Protein AF-A0A6M0L503-F1 (afdb_monomer_lite)

Radius of gyration: 20.49 Å; chains: 1; bounding box: 51×44×60 Å

Sequence (350 aa):
MQLHYYPLYSKFIEICCLPELLIDEETLLSVKQKDILLSNLPIKTDDVLECLQPLKSDIKKFYFKNFPKIALHLFNVYVPETVQTFTEGLNILCALSSEQIIEGLAYLFHEGKIKKQNTIEDVYRLITQAADALSDSDKWKLTNILYQPKEMIDQLCDLLLKIETIYDPFYQQMQEERTNFGSSLTTAEALINQISIFDNQLLNHDTKKDTCTVCVLSPFFAYFLFNGRDTLSNKPAILLIGTRMVELLNTANEQLDDDTFHELAKILGDATRYKVMLALSKGTKTKDIAETLKMTSAAVSYHTNKLASNLLLIFQNDEHSQEQPIKYLVNKDILRALIQKLETDFDLNE

Structure (mmCIF, N/CA/C/O backbone):
data_AF-A0A6M0L503-F1
#
_entry.id   AF-A0A6M0L503-F1
#
loop_
_atom_site.group_PDB
_atom_site.id
_atom_site.type_symbol
_atom_site.label_atom_id
_atom_site.label_alt_id
_atom_site.label_comp_id
_atom_site.label_asym_id
_atom_site.label_entity_id
_atom_site.label_seq_id
_atom_site.pdbx_PDB_ins_code
_atom_site.Cartn_x
_atom_site.Cartn_y
_atom_site.Cartn_z
_atom_site.occupancy
_atom_site.B_iso_or_equiv
_atom_site.auth_seq_id
_atom_site.auth_comp_id
_atom_site.auth_asym_id
_atom_site.auth_atom_id
_atom_site.pdbx_PDB_model_num
ATOM 1 N N . MET A 1 1 ? -2.529 22.731 -1.310 1.00 78.75 1 MET A N 1
ATOM 2 C CA . MET A 1 1 ? -1.764 21.941 -2.314 1.00 78.75 1 MET A CA 1
ATOM 3 C C . MET A 1 1 ? -2.737 21.404 -3.360 1.00 78.75 1 MET A C 1
ATOM 5 O O . MET A 1 1 ? -3.766 20.862 -2.965 1.00 78.75 1 MET A O 1
ATOM 9 N N . GLN A 1 2 ? -2.460 21.569 -4.661 1.00 85.81 2 GLN A N 1
ATOM 10 C CA . GLN A 1 2 ? -3.344 21.057 -5.723 1.00 85.81 2 GLN A CA 1
ATOM 11 C C . GLN A 1 2 ? -3.228 19.537 -5.847 1.00 85.81 2 GLN A C 1
ATOM 13 O O . GLN A 1 2 ? -2.120 18.999 -5.798 1.00 85.81 2 GLN A O 1
ATOM 18 N N . LEU A 1 3 ? -4.364 18.862 -6.006 1.00 88.94 3 LEU A N 1
ATOM 19 C CA . LEU A 1 3 ? -4.434 17.420 -6.208 1.00 88.94 3 LEU A CA 1
ATOM 20 C C . LEU A 1 3 ? -4.758 17.119 -7.673 1.00 88.94 3 LEU A C 1
ATOM 22 O O . LEU A 1 3 ? -5.691 17.682 -8.241 1.00 88.94 3 LEU A O 1
ATOM 26 N N . HIS A 1 4 ? -3.988 16.221 -8.282 1.00 91.44 4 HIS A N 1
ATOM 27 C CA . HIS A 1 4 ? -4.177 15.804 -9.668 1.00 91.44 4 HIS A CA 1
ATOM 28 C C . HIS A 1 4 ? -4.437 14.308 -9.738 1.00 91.44 4 HIS A C 1
ATOM 30 O O . HIS A 1 4 ? -3.543 13.496 -9.505 1.00 91.44 4 HIS A O 1
ATOM 36 N N . TYR A 1 5 ? -5.671 13.946 -10.071 1.00 92.62 5 TYR A N 1
ATOM 37 C CA . TYR A 1 5 ? -6.070 12.561 -10.261 1.00 92.62 5 TYR A CA 1
ATOM 38 C C . TYR A 1 5 ? -5.717 12.068 -11.670 1.00 92.62 5 TYR A C 1
ATOM 40 O O . TYR A 1 5 ? -6.135 12.656 -12.667 1.00 92.62 5 TYR A O 1
ATOM 48 N N . TYR A 1 6 ? -4.987 10.952 -11.742 1.00 91.69 6 TYR A N 1
ATOM 49 C CA . TYR A 1 6 ? -4.649 10.265 -12.991 1.00 91.69 6 TYR A CA 1
ATOM 50 C C . TYR A 1 6 ? -5.298 8.870 -12.999 1.00 91.69 6 TYR A C 1
ATOM 52 O O . TYR A 1 6 ? -4.767 7.944 -12.372 1.00 91.69 6 TYR A O 1
ATOM 60 N N . PRO A 1 7 ? -6.444 8.676 -13.688 1.00 92.19 7 PRO A N 1
ATOM 61 C CA . PRO A 1 7 ? -7.215 7.432 -13.615 1.00 92.19 7 PRO A CA 1
ATOM 62 C C . PRO A 1 7 ? -6.425 6.193 -14.030 1.00 92.19 7 PRO A C 1
ATOM 64 O O . PRO A 1 7 ? -6.463 5.172 -13.340 1.00 92.19 7 PRO A O 1
ATOM 67 N N . LEU A 1 8 ? -5.684 6.294 -15.135 1.00 91.50 8 LEU A N 1
ATOM 68 C CA . LEU 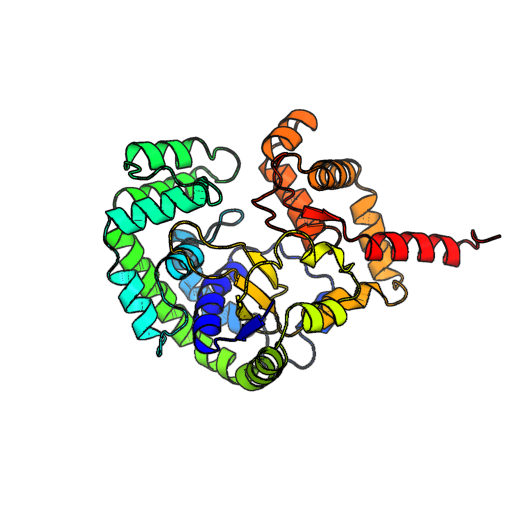A 1 8 ? -4.907 5.179 -15.655 1.00 91.50 8 LEU A CA 1
ATOM 69 C C . LEU A 1 8 ? -3.675 4.900 -14.797 1.00 91.50 8 LEU A C 1
ATOM 71 O O . LEU A 1 8 ? -3.430 3.746 -14.461 1.00 91.50 8 LEU A O 1
ATOM 75 N N . TYR A 1 9 ? -2.939 5.936 -14.386 1.00 92.25 9 TYR A N 1
ATOM 76 C CA . TYR A 1 9 ? -1.824 5.774 -13.453 1.00 92.25 9 TYR A CA 1
ATOM 77 C C . TYR A 1 9 ? -2.295 5.093 -12.158 1.00 92.25 9 TYR A C 1
ATOM 79 O O . TYR A 1 9 ? -1.666 4.154 -11.685 1.00 92.25 9 TYR A O 1
ATOM 87 N N . SER A 1 10 ? -3.486 5.447 -11.662 1.00 93.50 10 SER A N 1
ATOM 88 C CA . SER A 1 10 ? -4.110 4.766 -10.520 1.00 93.50 10 SER A CA 1
ATOM 89 C C . SER A 1 10 ? -4.379 3.278 -10.783 1.00 93.50 10 SER A C 1
ATOM 91 O O . SER A 1 10 ? -4.158 2.470 -9.886 1.00 93.50 10 SER A O 1
ATOM 93 N N . LYS A 1 11 ? -4.816 2.896 -11.998 1.00 93.44 11 LYS A N 1
ATOM 94 C CA . LYS A 1 11 ? -5.001 1.481 -12.391 1.00 93.44 11 LYS A CA 1
ATOM 95 C C . LYS A 1 11 ? -3.707 0.690 -12.224 1.00 93.44 11 LYS A C 1
ATOM 97 O O . LYS A 1 11 ? -3.719 -0.395 -11.656 1.00 93.44 11 LYS A O 1
ATOM 102 N N . PHE A 1 12 ? -2.595 1.236 -12.707 1.00 92.25 12 PHE A N 1
ATOM 103 C CA . PHE A 1 12 ? -1.292 0.588 -12.580 1.00 92.25 12 PHE A CA 1
ATOM 104 C C . PHE A 1 12 ? -0.884 0.391 -11.131 1.00 92.25 12 PHE A C 1
ATOM 106 O O . PHE A 1 12 ? -0.478 -0.702 -10.747 1.00 92.25 12 PHE A O 1
ATOM 113 N N . ILE A 1 13 ? -0.997 1.453 -10.334 1.00 91.88 13 ILE A N 1
ATOM 114 C CA . ILE A 1 13 ? -0.657 1.409 -8.916 1.00 91.88 13 ILE A CA 1
ATOM 115 C C . ILE A 1 13 ? -1.499 0.341 -8.207 1.00 91.88 13 ILE A C 1
ATOM 117 O O . ILE A 1 13 ? -0.959 -0.448 -7.438 1.00 91.88 13 ILE A O 1
ATOM 121 N N . GLU A 1 14 ? -2.791 0.251 -8.526 1.00 92.81 14 GLU A N 1
ATOM 122 C CA . GLU A 1 14 ? -3.680 -0.782 -7.997 1.00 92.81 14 GLU A CA 1
ATOM 123 C C . GLU A 1 14 ? -3.241 -2.198 -8.386 1.00 92.81 14 GLU A C 1
ATOM 125 O O . GLU A 1 14 ? -3.126 -3.060 -7.516 1.00 92.81 14 GLU A O 1
ATOM 130 N N . ILE A 1 15 ? -2.915 -2.432 -9.662 1.00 94.06 15 ILE A N 1
ATOM 131 C CA . ILE A 1 15 ? -2.392 -3.719 -10.157 1.00 94.06 15 ILE A CA 1
ATOM 132 C C . ILE A 1 15 ? -1.093 -4.099 -9.443 1.00 94.06 15 ILE A C 1
ATOM 134 O O . ILE A 1 15 ? -0.899 -5.260 -9.085 1.00 94.06 15 ILE A O 1
ATOM 138 N N . CYS A 1 16 ? -0.231 -3.122 -9.161 1.00 92.12 16 CYS A N 1
ATOM 139 C CA . CYS A 1 16 ? 0.973 -3.331 -8.368 1.00 92.12 16 CYS A CA 1
ATOM 140 C C . CYS A 1 16 ? 0.676 -3.696 -6.903 1.00 92.12 16 CYS A C 1
ATOM 142 O O . CYS A 1 16 ? 1.537 -4.320 -6.285 1.00 92.12 16 CYS A O 1
ATOM 144 N N . CYS A 1 17 ? -0.484 -3.338 -6.344 1.00 88.56 17 CYS A N 1
ATOM 145 C CA . CYS A 1 17 ? -0.882 -3.650 -4.964 1.00 88.56 17 CYS A CA 1
ATOM 146 C C . CYS A 1 17 ? -1.714 -4.940 -4.836 1.00 88.56 17 CYS A C 1
ATOM 148 O O . CYS A 1 17 ? -1.613 -5.630 -3.827 1.00 88.56 17 CYS A O 1
ATOM 150 N N . LEU A 1 18 ? -2.483 -5.321 -5.860 1.00 90.06 18 LEU A N 1
ATOM 151 C CA . LEU A 1 18 ? -3.357 -6.509 -5.860 1.00 90.06 18 LEU A CA 1
ATOM 152 C C . LEU A 1 18 ? -2.731 -7.797 -5.303 1.00 90.06 18 LEU A C 1
ATOM 154 O O . LEU A 1 18 ? -3.395 -8.480 -4.521 1.00 90.06 18 LEU A O 1
ATOM 158 N N . PRO A 1 19 ? -1.476 -8.148 -5.638 1.00 89.75 19 PRO A N 1
ATOM 159 C CA . PRO A 1 19 ? -0.865 -9.379 -5.141 1.00 89.75 19 PRO A CA 1
ATOM 160 C C . PRO A 1 19 ? -0.716 -9.467 -3.618 1.00 89.75 19 PRO A C 1
ATOM 162 O O . PRO A 1 19 ? -0.563 -10.568 -3.090 1.00 89.75 19 PRO A O 1
ATOM 165 N N . GLU A 1 20 ? -0.786 -8.346 -2.896 1.00 81.56 20 GLU A N 1
ATOM 166 C CA . GLU A 1 20 ? -0.790 -8.355 -1.430 1.00 81.56 20 GLU A CA 1
ATOM 167 C C . GLU A 1 20 ? -1.979 -9.094 -0.849 1.00 81.56 20 GLU A C 1
ATOM 169 O O . GLU A 1 20 ? -1.817 -9.774 0.157 1.00 81.56 20 GLU A O 1
ATOM 174 N N . LEU A 1 21 ? -3.136 -9.033 -1.508 1.00 80.00 21 LEU A N 1
ATOM 175 C CA . LEU A 1 21 ? -4.349 -9.696 -1.036 1.00 80.00 21 LEU A CA 1
ATOM 176 C C . LEU A 1 21 ? -4.167 -11.227 -0.936 1.00 80.00 21 LEU A C 1
ATOM 178 O O . LEU A 1 21 ? -4.902 -11.897 -0.220 1.00 80.00 21 LEU A O 1
ATOM 182 N N . LEU A 1 22 ? -3.170 -11.791 -1.634 1.00 82.25 22 LEU A N 1
ATOM 183 C CA . LEU A 1 22 ? -2.815 -13.214 -1.593 1.00 82.25 22 LEU A CA 1
ATOM 184 C C . LEU A 1 22 ? -1.659 -13.567 -0.648 1.00 82.25 22 LEU A C 1
ATOM 186 O O . LEU A 1 22 ? -1.410 -14.755 -0.409 1.00 82.25 22 LEU A O 1
ATOM 190 N N . ILE A 1 23 ? -0.891 -12.574 -0.203 1.00 76.19 23 ILE A N 1
ATOM 191 C CA . ILE A 1 23 ? 0.327 -12.768 0.597 1.00 76.19 23 ILE A CA 1
ATOM 192 C C . ILE A 1 23 ? 0.100 -12.348 2.040 1.00 76.19 23 ILE A C 1
ATOM 194 O O . ILE A 1 23 ? 0.605 -13.005 2.953 1.00 76.19 23 ILE A O 1
ATOM 198 N N . ASP A 1 24 ? -0.632 -11.261 2.239 1.00 65.75 24 ASP A N 1
ATOM 199 C CA . ASP A 1 24 ? -0.955 -10.739 3.549 1.00 65.75 24 ASP A CA 1
ATOM 200 C C . ASP A 1 24 ? -2.302 -11.297 4.014 1.00 65.75 24 ASP A C 1
ATOM 202 O O . ASP A 1 24 ? -3.333 -10.639 3.992 1.00 65.75 24 ASP A O 1
ATOM 206 N N . GLU A 1 25 ? -2.285 -12.559 4.449 1.00 54.25 25 GLU A N 1
ATOM 207 C CA . GLU A 1 25 ? -3.446 -13.215 5.073 1.00 54.25 25 GLU A CA 1
ATOM 208 C C . GLU A 1 25 ? -3.809 -12.580 6.443 1.00 54.25 25 GLU A C 1
ATOM 210 O O . GLU A 1 25 ? -4.786 -12.978 7.076 1.00 54.25 25 GLU A O 1
ATOM 215 N N . GLU A 1 26 ? -3.024 -11.603 6.925 1.00 50.81 26 GLU A N 1
ATOM 216 C CA . GLU A 1 26 ? -3.074 -11.055 8.286 1.00 50.81 26 GLU A CA 1
ATOM 217 C C . GLU A 1 26 ? -3.615 -9.623 8.399 1.00 50.81 26 GLU A C 1
ATOM 219 O O . GLU A 1 26 ? -3.764 -9.142 9.530 1.00 50.81 26 GLU A O 1
ATOM 224 N N . THR A 1 27 ? -3.977 -8.951 7.299 1.00 53.31 27 THR A N 1
ATOM 225 C CA . THR A 1 27 ? -4.725 -7.683 7.357 1.00 53.31 27 THR A CA 1
ATOM 226 C C . THR A 1 27 ? -6.161 -7.961 7.818 1.00 53.31 27 THR A C 1
ATOM 228 O O . THR A 1 27 ? -7.129 -8.009 7.060 1.00 53.31 27 THR A O 1
ATOM 231 N N . LEU A 1 28 ? -6.300 -8.205 9.121 1.00 55.38 28 LEU A N 1
ATOM 232 C CA . LEU A 1 28 ? -7.570 -8.389 9.807 1.00 55.38 28 LEU A CA 1
ATOM 233 C C . LEU A 1 28 ? -8.243 -7.024 9.928 1.00 55.38 28 LEU A C 1
ATOM 235 O O . LEU A 1 28 ? -8.145 -6.371 10.967 1.00 55.38 28 LEU A O 1
ATOM 239 N N . LEU A 1 29 ? -8.906 -6.606 8.849 1.00 68.31 29 LEU A N 1
ATOM 240 C CA . LEU A 1 29 ? -9.949 -5.591 8.930 1.00 68.31 29 LEU A CA 1
ATOM 241 C C . LEU A 1 29 ? -11.005 -6.070 9.935 1.00 68.31 29 LEU A C 1
ATOM 243 O O . LEU A 1 29 ? -11.420 -7.238 9.883 1.00 68.31 29 LEU A O 1
ATOM 247 N N . SER A 1 30 ? -11.434 -5.188 10.836 1.00 69.00 30 SER A N 1
ATOM 248 C CA . SER A 1 30 ? -12.545 -5.469 11.748 1.00 69.00 30 SER A CA 1
ATOM 249 C C . SER A 1 30 ? -13.842 -5.692 10.961 1.00 69.00 30 SER A C 1
ATOM 251 O O . SER A 1 30 ? -13.937 -5.347 9.780 1.00 69.00 30 SER A O 1
ATOM 253 N N . VAL A 1 31 ? -14.861 -6.274 11.599 1.00 73.19 31 VAL A N 1
ATOM 254 C CA . VAL A 1 31 ? -16.171 -6.497 10.955 1.00 73.19 31 VAL A CA 1
ATOM 255 C C . VAL A 1 31 ? -16.746 -5.174 10.442 1.00 73.19 31 VAL A C 1
ATOM 257 O O . VAL A 1 31 ? -17.071 -5.076 9.265 1.00 73.19 31 VAL A O 1
ATOM 260 N N . LYS A 1 32 ? -16.723 -4.123 11.272 1.00 76.31 32 LYS A N 1
ATOM 261 C CA . LYS A 1 32 ? -17.173 -2.775 10.896 1.00 76.31 32 LYS A CA 1
ATOM 262 C C . LYS A 1 32 ? -16.397 -2.211 9.701 1.00 76.31 32 LYS A C 1
ATOM 264 O O . LYS A 1 32 ? -16.994 -1.669 8.776 1.00 76.31 32 LYS A O 1
ATOM 269 N N . GLN A 1 33 ? -15.071 -2.368 9.679 1.00 78.44 33 GLN A N 1
ATOM 270 C CA . GLN A 1 33 ? -14.253 -1.920 8.546 1.00 78.44 33 GLN A CA 1
ATOM 271 C C . GLN A 1 33 ? -14.593 -2.686 7.262 1.00 78.44 33 GLN A C 1
ATOM 273 O O . GLN A 1 33 ? -14.669 -2.083 6.194 1.00 78.44 33 GLN A O 1
ATOM 278 N N . LYS A 1 34 ? -14.828 -4.001 7.350 1.00 80.31 34 LYS A N 1
ATOM 279 C CA . LYS A 1 34 ? -15.284 -4.804 6.208 1.00 80.31 34 LYS A CA 1
ATOM 280 C C . LYS A 1 34 ? -16.656 -4.355 5.725 1.00 80.31 34 LYS A C 1
ATOM 282 O O . LYS A 1 34 ? -16.834 -4.237 4.521 1.00 80.31 34 LYS A O 1
ATOM 287 N N . ASP A 1 35 ? -17.584 -4.055 6.625 1.00 83.19 35 ASP A N 1
ATOM 288 C CA . ASP A 1 35 ? -18.909 -3.567 6.246 1.00 83.19 35 ASP A CA 1
ATOM 289 C C . ASP A 1 35 ? -18.811 -2.233 5.494 1.00 83.19 35 ASP A C 1
ATOM 291 O O . ASP A 1 35 ? -19.391 -2.088 4.423 1.00 83.19 35 ASP A O 1
ATOM 295 N N . ILE A 1 36 ? -17.999 -1.285 5.964 1.00 85.00 36 ILE A N 1
ATOM 296 C CA . ILE A 1 36 ? -17.791 0.000 5.272 1.00 85.00 36 ILE A CA 1
ATOM 297 C C . ILE A 1 36 ? -17.151 -0.213 3.894 1.00 85.00 36 ILE A C 1
ATOM 299 O O . ILE A 1 36 ? -17.663 0.237 2.867 1.00 85.00 36 ILE A O 1
ATOM 303 N N . LEU A 1 37 ? -16.033 -0.941 3.848 1.00 85.19 37 LEU A N 1
ATOM 304 C CA . LEU A 1 37 ? -15.245 -1.093 2.625 1.00 85.19 37 LEU A CA 1
ATOM 305 C C . LEU A 1 37 ? -15.926 -1.989 1.582 1.00 85.19 37 LEU A C 1
ATOM 307 O O . LEU A 1 37 ? -15.763 -1.756 0.385 1.00 85.19 37 LEU A O 1
ATOM 311 N N . LEU A 1 38 ? -16.677 -3.005 2.019 1.00 85.81 38 LEU A N 1
ATOM 312 C CA . LEU A 1 38 ? -17.206 -4.066 1.157 1.00 85.81 38 LEU A CA 1
ATOM 313 C C . LEU A 1 38 ? -18.727 -4.010 0.950 1.00 85.81 38 LEU A C 1
ATOM 315 O O . LEU A 1 38 ? -19.242 -4.717 0.080 1.00 85.81 38 LEU A O 1
ATOM 319 N N . SER A 1 39 ? -19.466 -3.183 1.699 1.00 82.94 39 SER A N 1
ATOM 320 C CA . SER A 1 39 ? -20.921 -3.068 1.526 1.00 82.94 39 SER A CA 1
ATOM 321 C C . SER A 1 39 ? -21.297 -2.624 0.115 1.00 82.94 39 SER A C 1
ATOM 323 O O . SER A 1 39 ? -20.699 -1.717 -0.466 1.00 82.94 39 SER A O 1
ATOM 325 N N . ASN A 1 40 ? -22.330 -3.253 -0.445 1.00 84.12 40 ASN A N 1
ATOM 326 C CA . ASN A 1 40 ? -22.887 -2.907 -1.756 1.00 84.12 40 ASN A CA 1
ATOM 327 C C . ASN A 1 40 ? -21.859 -2.891 -2.902 1.00 84.12 40 ASN A C 1
ATOM 329 O O . ASN A 1 40 ? -22.099 -2.242 -3.920 1.00 84.12 40 ASN A O 1
ATOM 333 N N . LEU A 1 41 ? -20.718 -3.579 -2.757 1.00 85.75 41 LEU A N 1
ATOM 334 C CA . LEU A 1 41 ? -19.799 -3.724 -3.875 1.00 85.75 41 LEU A CA 1
ATOM 335 C C . LEU A 1 41 ? -20.451 -4.558 -4.979 1.00 85.75 41 LEU A C 1
ATOM 337 O O . LEU A 1 41 ? -21.090 -5.573 -4.689 1.00 85.75 41 LEU A O 1
ATOM 341 N N . PRO A 1 42 ? -20.259 -4.174 -6.253 1.00 83.31 42 PRO A N 1
ATOM 342 C CA . PRO A 1 42 ? -20.739 -4.970 -7.378 1.00 83.31 42 PRO A CA 1
ATOM 343 C C . PRO A 1 42 ? -19.978 -6.298 -7.514 1.00 83.31 42 PRO A C 1
ATOM 345 O O . PRO A 1 42 ? -20.417 -7.186 -8.240 1.00 83.31 42 PRO A O 1
ATOM 348 N N . ILE A 1 43 ? -18.855 -6.442 -6.803 1.00 86.12 43 ILE A N 1
ATOM 349 C CA . ILE A 1 43 ? -17.979 -7.610 -6.825 1.00 86.12 43 ILE A CA 1
ATOM 350 C C . ILE A 1 43 ? -17.850 -8.235 -5.435 1.00 86.12 43 ILE A C 1
ATOM 352 O O . ILE A 1 43 ? -17.991 -7.555 -4.417 1.00 86.12 43 ILE A O 1
ATOM 356 N N . LYS A 1 44 ? -17.487 -9.519 -5.390 1.00 85.06 44 LYS A N 1
ATOM 357 C CA . LYS A 1 44 ? -16.995 -10.158 -4.168 1.00 85.06 44 LYS A CA 1
ATOM 358 C C . LYS A 1 44 ? -15.475 -10.198 -4.200 1.00 85.06 44 LYS A C 1
ATOM 360 O O . LYS A 1 44 ? -14.886 -10.662 -5.173 1.00 85.06 44 LYS A O 1
ATOM 365 N N . THR A 1 45 ? -14.837 -9.756 -3.121 1.00 81.44 45 THR A N 1
ATOM 366 C CA . THR A 1 45 ? -13.372 -9.794 -2.995 1.00 81.44 45 THR A CA 1
ATOM 367 C C . THR A 1 45 ? -12.826 -11.219 -3.122 1.00 81.44 45 THR A C 1
ATOM 369 O O . THR A 1 45 ? -11.770 -11.413 -3.718 1.00 81.44 45 THR A O 1
ATOM 372 N N . ASP A 1 46 ? -13.570 -12.221 -2.643 1.00 85.25 46 ASP A N 1
ATOM 373 C CA . ASP A 1 46 ? -13.196 -13.635 -2.767 1.00 85.25 46 ASP A CA 1
ATOM 374 C C . ASP A 1 46 ? -13.086 -14.085 -4.232 1.00 85.25 46 ASP A C 1
ATOM 376 O O . ASP A 1 46 ? -12.147 -14.798 -4.573 1.00 85.25 46 ASP A O 1
ATOM 380 N N . ASP A 1 47 ? -13.954 -13.594 -5.125 1.00 90.12 47 ASP A N 1
ATOM 381 C CA . ASP A 1 47 ? -13.903 -13.933 -6.555 1.00 90.12 47 ASP A CA 1
ATOM 382 C C . ASP A 1 47 ? -12.603 -13.407 -7.197 1.00 90.12 47 ASP A C 1
ATOM 384 O O . ASP A 1 47 ? -11.970 -14.088 -8.009 1.00 90.12 47 ASP A O 1
ATOM 388 N N . VAL A 1 48 ? -12.161 -12.205 -6.796 1.00 89.25 48 VAL A N 1
ATOM 389 C CA . VAL A 1 48 ? -10.876 -11.629 -7.231 1.00 89.25 48 VAL A CA 1
ATOM 390 C C . VAL A 1 48 ? -9.719 -12.493 -6.734 1.00 89.25 48 VAL A C 1
ATOM 392 O O . VAL A 1 48 ? -8.816 -12.830 -7.503 1.00 89.25 48 VAL A O 1
ATOM 395 N N . LEU A 1 49 ? -9.749 -12.883 -5.456 1.00 89.12 49 LEU A N 1
ATOM 396 C CA . LEU A 1 49 ? -8.723 -13.731 -4.854 1.00 89.12 49 LEU A CA 1
ATOM 397 C C . LEU A 1 49 ? -8.628 -15.084 -5.555 1.00 89.12 49 LEU A C 1
ATOM 399 O O . LEU A 1 49 ? -7.522 -15.503 -5.896 1.00 89.12 49 LEU A O 1
ATOM 403 N N . GLU A 1 50 ? -9.760 -15.747 -5.794 1.00 92.06 50 GLU A N 1
ATOM 404 C CA . GLU A 1 50 ? -9.844 -17.024 -6.506 1.00 92.06 50 GLU A CA 1
ATOM 405 C C . GLU A 1 50 ? -9.234 -16.932 -7.905 1.00 92.06 50 GLU A C 1
ATOM 407 O O . GLU A 1 50 ? -8.422 -17.783 -8.279 1.00 92.06 50 GLU A O 1
ATOM 412 N N . CYS A 1 51 ? -9.539 -15.865 -8.647 1.00 93.75 51 CYS A N 1
ATOM 413 C CA . CYS A 1 51 ? -8.990 -15.651 -9.984 1.00 93.75 51 CYS A CA 1
ATOM 414 C C . CYS A 1 51 ? -7.471 -15.419 -9.980 1.00 93.75 51 CYS A C 1
ATOM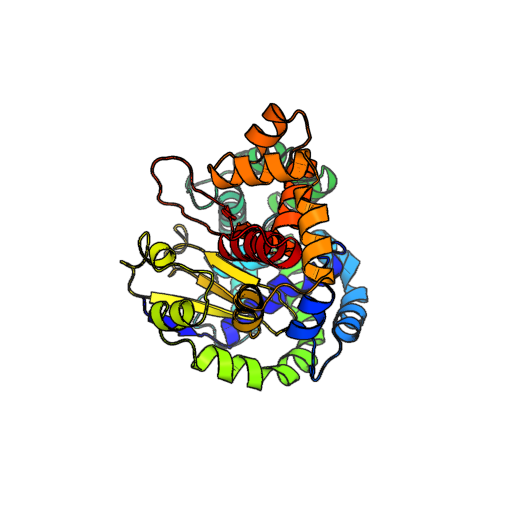 416 O O . CYS A 1 51 ? -6.789 -15.784 -10.939 1.00 93.75 51 CYS A O 1
ATOM 418 N N . LEU A 1 52 ? -6.920 -14.844 -8.908 1.00 92.19 52 LEU A N 1
ATOM 419 C CA . LEU A 1 52 ? -5.480 -14.624 -8.766 1.00 92.19 52 LEU A CA 1
ATOM 420 C C . LEU A 1 52 ? -4.729 -15.835 -8.184 1.00 92.19 52 LEU A C 1
ATOM 422 O O . LEU A 1 52 ? -3.510 -15.919 -8.361 1.00 92.19 52 LEU A O 1
ATOM 426 N N . GLN A 1 53 ? -5.407 -16.791 -7.530 1.00 93.50 53 GLN A N 1
ATOM 427 C CA . GLN A 1 53 ? -4.766 -17.980 -6.937 1.00 93.50 53 GLN A CA 1
ATOM 428 C C . GLN A 1 53 ? -3.823 -18.733 -7.894 1.00 93.50 53 GLN A C 1
ATOM 430 O O . GLN A 1 53 ? -2.732 -19.108 -7.450 1.00 93.50 53 GLN A O 1
ATOM 435 N N . PRO A 1 54 ? -4.150 -18.941 -9.189 1.00 95.75 54 PRO A N 1
ATOM 436 C CA . PRO A 1 54 ? -3.251 -19.624 -10.120 1.00 95.75 54 PRO A CA 1
ATOM 437 C C . PRO A 1 54 ? -1.887 -18.937 -10.280 1.00 95.75 54 PRO A C 1
ATOM 439 O O . PRO A 1 54 ? -0.905 -19.597 -10.609 1.00 95.75 54 PRO A O 1
ATOM 442 N N . LEU A 1 55 ? -1.805 -17.628 -10.014 1.00 96.06 55 LEU A N 1
ATOM 443 C CA . LEU A 1 55 ? -0.574 -16.840 -10.095 1.00 96.06 55 LEU A CA 1
ATOM 444 C C . LEU A 1 55 ? 0.197 -16.788 -8.765 1.00 96.06 55 LEU A C 1
ATOM 446 O O . LEU A 1 55 ? 1.277 -16.198 -8.716 1.00 96.06 55 LEU A O 1
ATOM 450 N N . LYS A 1 56 ? -0.295 -17.415 -7.683 1.00 93.12 56 LYS A N 1
ATOM 451 C CA . LYS A 1 56 ? 0.285 -17.308 -6.327 1.00 93.12 56 LYS A CA 1
ATOM 452 C C . LYS A 1 56 ? 1.773 -17.671 -6.278 1.00 93.12 56 LYS A C 1
ATOM 454 O O . LYS A 1 56 ? 2.531 -17.032 -5.550 1.00 93.12 56 LYS A O 1
ATOM 459 N N . SER A 1 57 ? 2.217 -18.674 -7.039 1.00 91.81 57 SER A N 1
ATOM 460 C CA . SER A 1 57 ? 3.636 -19.058 -7.090 1.00 91.81 57 SER A CA 1
ATOM 461 C C . SER A 1 57 ? 4.516 -18.002 -7.753 1.00 91.81 57 SER A C 1
ATOM 463 O O . SER A 1 57 ? 5.623 -17.760 -7.278 1.00 91.81 57 SER A O 1
ATOM 465 N N . ASP A 1 58 ? 4.031 -17.368 -8.822 1.00 93.50 58 ASP A N 1
ATOM 466 C CA . ASP A 1 58 ? 4.763 -16.318 -9.533 1.00 93.50 58 ASP A CA 1
ATOM 467 C C . ASP A 1 58 ? 4.773 -15.019 -8.724 1.00 93.50 58 ASP A C 1
ATOM 469 O O . ASP A 1 58 ? 5.821 -14.404 -8.551 1.00 93.50 58 ASP A O 1
ATOM 473 N N . ILE A 1 59 ? 3.640 -14.672 -8.114 1.00 93.25 59 ILE A N 1
ATOM 474 C CA . ILE A 1 59 ? 3.495 -13.552 -7.180 1.00 93.25 59 ILE A CA 1
ATOM 475 C C . ILE A 1 59 ? 4.521 -13.638 -6.039 1.00 93.25 59 ILE A C 1
ATOM 477 O O . ILE A 1 59 ? 5.240 -12.674 -5.769 1.00 93.25 59 ILE A O 1
ATOM 481 N N . LYS A 1 60 ? 4.684 -14.813 -5.419 1.00 90.50 60 LYS A N 1
ATOM 482 C CA . LYS A 1 60 ? 5.638 -15.019 -4.312 1.00 90.50 60 LYS A CA 1
ATOM 483 C C . LYS A 1 60 ? 7.114 -14.823 -4.686 1.00 90.50 60 LYS A C 1
ATOM 485 O O . LYS A 1 60 ? 7.944 -14.755 -3.772 1.00 90.50 60 LYS A O 1
ATOM 490 N N . LYS A 1 61 ? 7.460 -14.754 -5.978 1.00 89.94 61 LYS A N 1
ATOM 491 C CA . LYS A 1 61 ? 8.826 -14.452 -6.441 1.00 89.94 61 LYS A CA 1
ATOM 492 C C . LYS A 1 61 ? 9.178 -12.973 -6.270 1.00 89.94 61 LYS A C 1
ATOM 494 O O . LYS A 1 61 ? 10.334 -12.671 -5.990 1.00 89.94 61 LYS A O 1
ATOM 499 N N . PHE A 1 62 ? 8.195 -12.080 -6.408 1.00 90.44 62 PHE A N 1
ATOM 500 C CA . PHE A 1 62 ? 8.413 -10.629 -6.495 1.00 90.44 62 PHE A CA 1
ATOM 501 C C . PHE A 1 62 ? 7.803 -9.825 -5.344 1.00 90.44 62 PHE A C 1
ATOM 503 O O . PHE A 1 62 ? 8.113 -8.644 -5.193 1.00 90.44 62 PHE A O 1
ATOM 510 N N . TYR A 1 63 ? 6.941 -10.448 -4.542 1.00 88.06 63 TYR A N 1
ATOM 511 C CA . TYR A 1 63 ? 6.224 -9.794 -3.455 1.00 88.06 63 TYR A CA 1
ATOM 512 C C . TYR A 1 63 ? 6.586 -10.379 -2.090 1.00 88.06 63 TYR A C 1
ATOM 514 O O . TYR A 1 63 ? 6.791 -11.586 -1.928 1.00 88.06 63 TYR A O 1
ATOM 522 N N . PHE A 1 64 ? 6.638 -9.492 -1.099 1.00 83.75 64 PHE A N 1
ATOM 523 C CA . PHE A 1 64 ? 7.256 -9.716 0.202 1.00 83.75 64 PHE A CA 1
ATOM 524 C C . PHE A 1 64 ? 6.344 -9.168 1.308 1.00 83.75 64 PHE A C 1
ATOM 526 O O . PHE A 1 64 ? 5.838 -8.057 1.183 1.00 83.75 64 PHE A O 1
ATOM 533 N N . LYS A 1 65 ? 6.155 -9.916 2.403 1.00 72.88 65 LYS A N 1
ATOM 534 C CA . LYS A 1 65 ? 5.156 -9.600 3.447 1.00 72.88 65 LYS A CA 1
ATOM 535 C C . LYS A 1 65 ? 5.440 -8.308 4.237 1.00 72.88 65 LYS A C 1
ATOM 537 O O . LYS A 1 65 ? 4.515 -7.710 4.755 1.00 72.88 65 LYS A O 1
ATOM 542 N N . ASN A 1 66 ? 6.697 -7.865 4.330 1.00 66.00 66 ASN A N 1
ATOM 543 C CA . ASN A 1 66 ? 7.098 -6.684 5.117 1.00 66.00 66 ASN A CA 1
ATOM 544 C C . ASN A 1 66 ? 8.157 -5.829 4.401 1.00 66.00 66 ASN A C 1
ATOM 546 O O . ASN A 1 66 ? 9.038 -5.248 5.034 1.00 66.00 66 ASN A O 1
ATOM 550 N N . PHE A 1 67 ? 8.118 -5.792 3.070 1.00 71.31 67 PHE A N 1
ATOM 551 C CA . PHE A 1 67 ? 9.086 -5.045 2.274 1.00 71.31 67 PHE A CA 1
ATOM 552 C C . PHE A 1 67 ? 8.366 -4.250 1.181 1.00 71.31 67 PHE A C 1
ATOM 554 O O . PHE A 1 67 ? 7.349 -4.724 0.666 1.00 71.31 67 PHE A O 1
ATOM 561 N N . PRO A 1 68 ? 8.858 -3.050 0.817 1.00 69.62 68 PRO A N 1
ATOM 562 C CA . PRO A 1 68 ? 8.259 -2.265 -0.250 1.00 69.62 68 PRO A CA 1
ATOM 563 C C . PRO A 1 68 ? 8.110 -3.062 -1.547 1.00 69.62 68 PRO A C 1
ATOM 565 O O . PRO A 1 68 ? 8.978 -3.843 -1.941 1.00 69.62 68 PRO A O 1
ATOM 568 N N . LYS A 1 69 ? 7.002 -2.834 -2.245 1.00 82.56 69 LYS A N 1
ATOM 569 C CA . LYS A 1 69 ? 6.706 -3.520 -3.501 1.00 82.56 69 LYS A CA 1
ATOM 570 C C . LYS A 1 69 ? 7.647 -3.011 -4.591 1.00 82.56 69 LYS A C 1
ATOM 572 O O . LYS A 1 69 ? 7.584 -1.839 -4.961 1.00 82.56 69 LYS A O 1
ATOM 577 N N . ILE A 1 70 ? 8.466 -3.901 -5.149 1.00 87.38 70 ILE A N 1
ATOM 578 C CA . ILE A 1 70 ? 9.422 -3.553 -6.212 1.00 87.38 70 ILE A CA 1
ATOM 579 C C . ILE A 1 70 ? 8.692 -2.977 -7.429 1.00 87.38 70 ILE A C 1
ATOM 581 O O . ILE A 1 70 ? 9.085 -1.929 -7.931 1.00 87.38 70 ILE A O 1
ATOM 585 N N . ALA A 1 71 ? 7.602 -3.622 -7.860 1.00 88.69 71 ALA A N 1
ATOM 586 C CA . ALA A 1 71 ? 6.797 -3.177 -8.998 1.00 88.69 71 ALA A CA 1
ATOM 587 C C . ALA A 1 71 ? 6.267 -1.752 -8.805 1.00 88.69 71 ALA A C 1
ATOM 589 O O . ALA A 1 71 ? 6.518 -0.883 -9.636 1.00 88.69 71 ALA A O 1
ATOM 590 N N . LEU A 1 72 ? 5.600 -1.502 -7.670 1.00 88.62 72 LEU A N 1
ATOM 591 C CA . LEU A 1 72 ? 5.080 -0.181 -7.319 1.00 88.62 72 LEU A CA 1
ATOM 592 C C . LEU A 1 72 ? 6.195 0.861 -7.316 1.00 88.62 72 LEU A C 1
ATOM 594 O O . LEU A 1 72 ? 6.021 1.949 -7.847 1.00 88.62 72 LEU A O 1
ATOM 598 N N . HIS A 1 73 ? 7.335 0.519 -6.721 1.00 86.88 73 HIS A N 1
ATOM 599 C CA . HIS A 1 73 ? 8.449 1.435 -6.580 1.00 86.88 73 HIS A CA 1
ATOM 600 C C . HIS A 1 73 ? 9.086 1.807 -7.917 1.00 86.88 73 HIS A C 1
ATOM 602 O O . HIS A 1 73 ? 9.199 2.986 -8.234 1.00 86.88 73 HIS A O 1
ATOM 608 N N . LEU A 1 74 ? 9.473 0.816 -8.722 1.00 89.25 74 LEU A N 1
ATOM 609 C CA . LEU A 1 74 ? 10.077 1.066 -10.029 1.00 89.25 74 LEU A CA 1
ATOM 610 C C . LEU A 1 74 ? 9.106 1.806 -10.948 1.00 89.25 74 LEU A C 1
ATOM 612 O O . LEU A 1 74 ? 9.514 2.723 -11.657 1.00 89.25 74 LEU A O 1
ATOM 616 N N . PHE A 1 75 ? 7.819 1.460 -10.892 1.00 89.44 75 PHE A N 1
ATOM 617 C CA . PHE A 1 75 ? 6.786 2.180 -11.624 1.00 89.44 75 PHE A CA 1
ATOM 618 C C . PHE A 1 75 ? 6.722 3.641 -11.182 1.00 89.44 75 PHE A C 1
ATOM 620 O O . PHE A 1 75 ? 6.806 4.548 -12.009 1.00 89.44 75 PHE A O 1
ATOM 627 N N . ASN A 1 76 ? 6.683 3.863 -9.868 1.00 86.19 76 ASN A N 1
ATOM 628 C CA . ASN A 1 76 ? 6.643 5.192 -9.290 1.00 86.19 76 ASN A CA 1
ATOM 629 C C . ASN A 1 76 ? 7.841 6.054 -9.685 1.00 86.19 76 ASN A C 1
ATOM 631 O O . ASN A 1 76 ? 7.677 7.236 -9.964 1.00 86.19 76 ASN A O 1
ATOM 635 N N . VAL A 1 77 ? 9.036 5.474 -9.751 1.00 86.62 77 VAL A N 1
ATOM 636 C CA . VAL A 1 77 ? 10.254 6.191 -10.136 1.00 86.62 77 VAL A CA 1
ATOM 637 C C . VAL A 1 77 ? 10.262 6.468 -11.642 1.00 86.62 77 VAL A C 1
ATOM 639 O O . VAL A 1 77 ? 10.433 7.609 -12.067 1.00 86.62 77 VAL A O 1
ATOM 642 N N . TYR A 1 78 ? 10.030 5.454 -12.476 1.00 90.19 78 TYR A N 1
ATOM 643 C CA . TYR A 1 78 ? 10.388 5.526 -13.895 1.00 90.19 78 TYR A CA 1
ATOM 644 C C . TYR A 1 78 ? 9.225 5.784 -14.857 1.00 90.19 78 TYR A C 1
ATOM 646 O O . TYR A 1 78 ? 9.456 6.321 -15.939 1.00 90.19 78 TYR A O 1
ATOM 654 N N . VAL A 1 79 ? 7.979 5.465 -14.493 1.00 91.19 79 VAL A N 1
ATOM 655 C CA . VAL A 1 79 ? 6.832 5.593 -15.412 1.00 91.19 79 VAL A CA 1
ATOM 656 C C . VAL A 1 79 ? 6.088 6.911 -15.183 1.00 91.19 79 VAL A C 1
ATOM 658 O O . VAL A 1 79 ? 5.648 7.158 -14.062 1.00 91.19 79 VAL A O 1
ATOM 661 N N . PRO A 1 80 ? 5.946 7.791 -16.188 1.00 90.19 80 PRO A N 1
ATOM 662 C CA . PRO A 1 80 ? 5.294 9.088 -16.011 1.00 90.19 80 PRO A CA 1
ATOM 663 C C . PRO A 1 80 ? 3.791 8.950 -15.728 1.00 90.19 80 PRO A C 1
ATOM 665 O O . PRO A 1 80 ? 3.129 8.061 -16.265 1.00 90.19 80 PRO A O 1
ATOM 668 N N . GLU A 1 81 ? 3.225 9.880 -14.951 1.00 89.69 81 GLU A N 1
ATOM 669 C CA . GLU A 1 81 ? 1.784 9.895 -14.645 1.00 89.69 81 GLU A CA 1
ATOM 670 C C . GLU A 1 81 ? 0.898 10.100 -15.882 1.00 89.69 81 GLU A C 1
ATOM 672 O O . GLU A 1 81 ? -0.281 9.750 -15.884 1.00 89.69 81 GLU A O 1
ATOM 677 N N . THR A 1 82 ? 1.480 10.646 -16.951 1.00 89.00 82 THR A N 1
ATOM 678 C CA . THR A 1 82 ? 0.824 10.960 -18.224 1.00 89.00 82 THR A CA 1
ATOM 679 C C . THR A 1 82 ? 0.774 9.792 -19.209 1.00 89.00 82 THR A C 1
ATOM 681 O O . THR A 1 82 ? 0.373 9.995 -20.356 1.00 89.00 82 THR A O 1
ATOM 684 N N . VAL A 1 83 ? 1.170 8.585 -18.795 1.00 91.44 83 VAL A N 1
ATOM 685 C CA . VAL A 1 83 ? 1.021 7.364 -19.600 1.00 91.44 83 VAL A CA 1
ATOM 686 C C . VAL A 1 83 ? -0.425 7.206 -20.089 1.00 91.44 83 VAL A C 1
ATOM 688 O O . VAL A 1 83 ? -1.367 7.528 -19.363 1.00 91.44 83 VAL A O 1
ATOM 691 N N . GLN A 1 84 ? -0.613 6.733 -21.324 1.00 89.62 84 GLN A N 1
ATOM 692 C CA . GLN A 1 84 ? -1.923 6.668 -21.984 1.00 89.62 84 GLN A CA 1
ATOM 693 C C . GLN A 1 84 ? -2.504 5.254 -22.049 1.00 89.62 84 GLN A C 1
ATOM 695 O O . GLN A 1 84 ? -3.713 5.100 -22.223 1.00 89.62 84 GLN A O 1
ATOM 700 N N . THR A 1 85 ? -1.684 4.208 -21.889 1.00 92.06 85 THR A N 1
ATOM 701 C CA . THR A 1 85 ? -2.167 2.814 -21.826 1.00 92.06 85 THR A CA 1
ATOM 702 C C . THR A 1 85 ? -1.436 1.969 -20.784 1.00 92.06 85 THR A C 1
ATOM 704 O O . THR A 1 85 ? -0.306 2.281 -20.407 1.00 92.06 85 THR A O 1
ATOM 707 N N . PHE A 1 86 ? -2.060 0.863 -20.351 1.00 90.62 86 PHE A N 1
ATOM 708 C CA . PHE A 1 86 ? -1.409 -0.093 -19.448 1.00 90.62 86 PHE A CA 1
ATOM 709 C C . PHE A 1 86 ? -0.130 -0.695 -20.069 1.00 90.62 86 PHE A C 1
ATOM 711 O O . PHE A 1 86 ? 0.930 -0.792 -19.453 1.00 90.62 86 PHE A O 1
ATOM 718 N N . THR A 1 87 ? -0.203 -1.031 -21.353 1.00 92.81 87 THR A N 1
ATOM 719 C CA . THR A 1 87 ? 0.923 -1.594 -22.102 1.00 92.81 87 THR A CA 1
ATOM 720 C C . THR A 1 87 ? 2.080 -0.607 -22.253 1.00 92.81 87 THR A C 1
ATOM 722 O O . THR A 1 87 ? 3.231 -1.012 -22.158 1.00 92.81 87 THR A O 1
ATOM 725 N N . GLU A 1 88 ? 1.810 0.685 -22.449 1.00 94.56 88 GLU A N 1
ATOM 726 C CA . GLU A 1 88 ? 2.861 1.707 -22.548 1.00 94.56 88 GLU A CA 1
ATOM 727 C C . GLU A 1 88 ? 3.683 1.804 -21.256 1.00 94.56 88 GLU A C 1
ATOM 729 O O . GLU A 1 88 ? 4.911 1.777 -21.308 1.00 94.56 88 GLU A O 1
ATOM 734 N N . GLY A 1 89 ? 3.023 1.845 -20.095 1.00 93.44 89 GLY A N 1
ATOM 735 C CA . GLY A 1 89 ? 3.721 1.900 -18.807 1.00 93.44 89 GLY A CA 1
ATOM 736 C C . GLY A 1 89 ? 4.510 0.627 -18.507 1.00 93.44 89 GLY A C 1
ATOM 737 O O . GLY A 1 89 ? 5.636 0.712 -18.017 1.00 93.44 89 GLY A O 1
ATOM 738 N N . LEU A 1 90 ? 3.975 -0.547 -18.869 1.00 94.62 90 LEU A N 1
ATOM 739 C CA . LEU A 1 90 ? 4.737 -1.795 -18.794 1.00 94.62 90 LEU A CA 1
ATOM 740 C C . LEU A 1 90 ? 5.953 -1.775 -19.721 1.00 94.62 90 LEU A C 1
ATOM 742 O O . LEU A 1 90 ? 7.045 -2.102 -19.277 1.00 94.62 90 LEU A O 1
ATOM 746 N N . ASN A 1 91 ? 5.807 -1.330 -20.970 1.00 95.38 91 ASN A N 1
ATOM 747 C CA . ASN A 1 91 ? 6.924 -1.257 -21.911 1.00 95.38 91 ASN A CA 1
ATOM 748 C C . ASN A 1 91 ? 8.063 -0.373 -21.385 1.00 95.38 91 ASN A C 1
ATOM 750 O O . ASN A 1 91 ? 9.228 -0.712 -21.579 1.00 95.38 91 ASN A O 1
ATOM 754 N N . ILE A 1 92 ? 7.744 0.726 -20.690 1.00 95.88 92 ILE A N 1
ATOM 755 C CA . ILE A 1 92 ? 8.749 1.569 -20.027 1.00 95.88 92 ILE A CA 1
ATOM 756 C C . ILE A 1 92 ? 9.485 0.779 -18.939 1.00 95.88 92 ILE A C 1
ATOM 758 O O . ILE A 1 92 ? 10.713 0.817 -18.896 1.00 95.88 92 ILE A O 1
ATOM 762 N N . LEU A 1 93 ? 8.764 0.031 -18.095 1.00 94.50 93 LEU A N 1
ATOM 763 C CA . LEU A 1 93 ? 9.382 -0.826 -17.079 1.00 94.50 93 LEU A CA 1
ATOM 764 C C . LEU A 1 93 ? 10.282 -1.904 -17.691 1.00 94.50 93 LEU A C 1
ATOM 766 O O . LEU A 1 93 ? 11.411 -2.081 -17.239 1.00 94.50 93 LEU A O 1
ATOM 770 N N . CYS A 1 94 ? 9.826 -2.603 -18.731 1.00 95.31 94 CYS A N 1
ATOM 771 C CA . CYS A 1 94 ? 10.621 -3.672 -19.334 1.00 95.31 94 CYS A CA 1
ATOM 772 C C . CYS A 1 94 ? 11.814 -3.125 -20.145 1.00 95.31 94 CYS A C 1
ATOM 774 O O . CYS A 1 94 ? 12.767 -3.857 -20.413 1.00 95.31 94 CYS A O 1
ATOM 776 N N . ALA A 1 95 ? 11.789 -1.843 -20.529 1.00 96.62 95 ALA A N 1
ATOM 777 C CA . ALA A 1 95 ? 12.892 -1.159 -21.203 1.00 96.62 95 ALA A CA 1
ATOM 778 C C . ALA A 1 95 ? 13.976 -0.631 -20.246 1.00 96.62 95 ALA A C 1
ATOM 780 O O . ALA A 1 95 ? 15.000 -0.137 -20.724 1.00 96.62 95 ALA A O 1
ATOM 781 N N . LEU A 1 96 ? 13.782 -0.728 -18.925 1.00 95.62 96 LEU A N 1
ATOM 782 C CA . LEU A 1 96 ? 14.786 -0.301 -17.952 1.00 95.62 96 LEU A CA 1
ATOM 783 C C . LEU A 1 96 ? 16.102 -1.064 -18.139 1.00 95.62 96 LEU A C 1
ATOM 785 O O . LEU A 1 96 ? 16.125 -2.285 -18.323 1.00 95.62 96 LEU A O 1
ATOM 789 N N . SER A 1 97 ? 17.215 -0.335 -18.055 1.00 94.81 97 SER A N 1
ATOM 790 C CA . SER A 1 97 ? 18.546 -0.935 -18.050 1.00 94.81 97 SER A CA 1
ATOM 791 C C . SER A 1 97 ? 18.835 -1.618 -16.710 1.00 94.81 97 SER A C 1
ATOM 793 O O . SER A 1 97 ? 18.245 -1.281 -15.679 1.00 94.81 97 SER A O 1
ATOM 795 N N . SER A 1 98 ? 19.789 -2.552 -16.696 1.00 93.88 98 SER A N 1
ATOM 796 C CA . SER A 1 98 ? 20.252 -3.192 -15.458 1.00 93.88 98 SER A CA 1
ATOM 797 C C . SER A 1 98 ? 20.682 -2.162 -14.411 1.00 93.88 98 SER A C 1
ATOM 799 O O . SER A 1 98 ? 20.355 -2.305 -13.238 1.00 93.88 98 SER A O 1
ATOM 801 N N . GLU A 1 99 ? 21.360 -1.092 -14.831 1.00 91.56 99 GLU A N 1
ATOM 802 C CA . GLU A 1 99 ? 21.801 -0.003 -13.958 1.00 91.56 99 GLU A CA 1
ATOM 803 C C . GLU A 1 99 ? 20.618 0.735 -13.323 1.00 91.56 99 GLU A C 1
ATOM 805 O O . GLU A 1 99 ? 20.635 0.977 -12.119 1.00 91.56 99 GLU A O 1
ATOM 810 N N . GLN A 1 100 ? 19.568 1.042 -14.094 1.00 91.81 100 GLN A N 1
ATOM 811 C CA . GLN A 1 100 ? 18.358 1.695 -13.575 1.00 91.81 100 GLN A CA 1
ATOM 812 C C . GLN A 1 100 ? 17.613 0.797 -12.581 1.00 91.81 100 GLN A C 1
ATOM 814 O O . GLN A 1 100 ? 17.117 1.266 -11.553 1.00 91.81 100 GLN A O 1
ATOM 819 N N . ILE A 1 101 ? 17.555 -0.507 -12.858 1.00 92.44 101 ILE A N 1
ATOM 820 C CA . ILE A 1 101 ? 16.932 -1.484 -11.960 1.00 92.44 101 ILE A CA 1
ATOM 821 C C . ILE A 1 101 ? 17.716 -1.555 -10.645 1.00 92.44 101 ILE A C 1
ATOM 823 O O . ILE A 1 101 ? 17.121 -1.463 -9.575 1.00 92.44 101 ILE A O 1
ATOM 827 N N . ILE A 1 102 ? 19.048 -1.646 -10.709 1.00 90.56 102 ILE A N 1
ATOM 828 C CA . ILE A 1 102 ? 19.923 -1.670 -9.527 1.00 90.56 102 ILE A CA 1
ATOM 829 C C . ILE A 1 102 ? 19.805 -0.365 -8.730 1.00 90.56 102 ILE A C 1
ATOM 831 O O . ILE A 1 102 ? 19.705 -0.408 -7.504 1.00 90.56 102 ILE A O 1
ATOM 835 N N . GLU A 1 103 ? 19.768 0.790 -9.398 1.00 88.19 103 GLU A N 1
ATOM 836 C CA . GLU A 1 103 ? 19.588 2.090 -8.744 1.00 88.19 103 GLU A CA 1
ATOM 837 C C . GLU A 1 103 ? 18.229 2.185 -8.039 1.00 88.19 103 GLU A C 1
ATOM 839 O O . GLU A 1 103 ? 18.173 2.587 -6.875 1.00 88.19 103 GLU A O 1
ATOM 844 N N . GLY A 1 104 ? 17.154 1.734 -8.692 1.00 86.88 104 GLY A N 1
ATOM 845 C CA . GLY A 1 104 ? 15.821 1.670 -8.091 1.00 86.88 104 GLY A CA 1
ATOM 846 C C . GLY A 1 104 ? 15.769 0.723 -6.888 1.00 86.88 104 GLY A C 1
ATOM 847 O O . GLY A 1 104 ? 15.223 1.067 -5.844 1.00 86.88 104 GLY A O 1
ATOM 848 N N . LEU A 1 105 ? 16.409 -0.447 -6.974 1.00 87.38 105 LEU A N 1
ATOM 849 C CA . LEU A 1 105 ? 16.515 -1.358 -5.832 1.00 87.38 105 LEU A CA 1
ATOM 850 C C . LEU A 1 105 ? 17.308 -0.742 -4.679 1.00 87.38 105 LEU A C 1
ATOM 852 O O . LEU A 1 105 ? 16.904 -0.878 -3.532 1.00 87.38 105 LEU A O 1
ATOM 856 N N . ALA A 1 106 ? 18.410 -0.044 -4.949 1.00 85.88 106 ALA A N 1
ATOM 857 C CA . ALA A 1 106 ? 19.172 0.637 -3.907 1.00 85.88 106 ALA A CA 1
ATOM 858 C C . ALA A 1 106 ? 18.343 1.734 -3.218 1.00 85.88 106 ALA A C 1
ATOM 860 O O . ALA A 1 106 ? 18.403 1.894 -1.996 1.00 85.88 106 ALA A O 1
ATOM 861 N N . TYR A 1 107 ? 17.547 2.467 -3.999 1.00 80.75 107 TYR A N 1
ATOM 862 C CA . TYR A 1 107 ? 16.689 3.543 -3.518 1.00 80.75 107 TYR A CA 1
ATOM 863 C C . TYR A 1 107 ? 15.626 3.041 -2.523 1.00 80.75 107 TYR A C 1
ATOM 865 O O . TYR A 1 107 ? 15.383 3.708 -1.513 1.00 80.75 107 TYR A O 1
ATOM 873 N N . LEU A 1 108 ? 15.107 1.818 -2.710 1.00 80.25 108 LEU A N 1
ATOM 874 C CA . LEU A 1 108 ? 14.220 1.150 -1.744 1.00 80.25 108 LEU A CA 1
ATOM 875 C C . LEU A 1 108 ? 14.821 1.015 -0.342 1.00 80.25 108 LEU A C 1
ATOM 877 O O . LEU A 1 108 ? 14.118 1.195 0.650 1.00 80.25 108 LEU A O 1
ATOM 881 N N . PHE A 1 109 ? 16.111 0.693 -0.243 1.00 77.38 109 PHE A N 1
ATOM 882 C CA . PHE A 1 109 ? 16.781 0.476 1.045 1.00 77.38 109 PHE A CA 1
ATOM 883 C C . PHE A 1 109 ? 17.215 1.771 1.729 1.00 77.38 109 PHE A C 1
ATOM 885 O O . PHE A 1 109 ? 17.501 1.773 2.927 1.00 77.38 109 PHE A O 1
ATOM 892 N N . HIS A 1 110 ? 17.295 2.870 0.982 1.00 69.31 110 HIS A N 1
ATOM 893 C CA . HIS A 1 110 ? 17.777 4.142 1.498 1.00 69.31 110 HIS A CA 1
ATOM 894 C C . HIS A 1 110 ? 16.675 5.134 1.877 1.00 69.31 110 HIS A C 1
ATOM 896 O O . HIS A 1 110 ? 17.003 6.269 2.222 1.00 69.31 110 HIS A O 1
ATOM 902 N N . GLU A 1 111 ? 15.402 4.721 1.853 1.00 61.09 111 GLU A N 1
ATOM 903 C CA . GLU A 1 111 ? 14.258 5.563 2.247 1.00 61.09 111 GLU A CA 1
ATOM 904 C C . GLU A 1 111 ? 14.324 6.951 1.594 1.00 61.09 111 GLU A C 1
ATOM 906 O O . GLU A 1 111 ? 14.315 7.976 2.272 1.00 61.09 111 GLU A O 1
ATOM 911 N N . GLY A 1 112 ? 14.535 6.998 0.279 1.00 54.47 112 GLY A N 1
ATOM 912 C CA . GLY A 1 112 ? 14.566 8.278 -0.424 1.00 54.47 112 GLY A CA 1
ATOM 913 C C . GLY A 1 112 ? 15.921 9.004 -0.435 1.00 54.47 112 GLY A C 1
ATOM 914 O O . GLY A 1 112 ? 16.053 10.044 -1.086 1.00 54.47 112 GLY A O 1
ATOM 915 N N . LYS A 1 113 ? 16.963 8.492 0.242 1.00 55.56 113 LYS A N 1
ATOM 916 C CA . LYS A 1 113 ? 18.284 9.150 0.326 1.00 55.56 113 LYS A CA 1
ATOM 917 C C . LYS A 1 113 ? 19.287 8.557 -0.660 1.00 55.56 113 LYS A C 1
ATOM 919 O O . LYS A 1 113 ? 19.796 7.457 -0.494 1.00 55.56 113 LYS A O 1
ATOM 924 N N . ILE A 1 114 ? 19.627 9.315 -1.693 1.00 57.62 114 ILE A N 1
ATOM 925 C CA . ILE A 1 114 ? 20.517 8.832 -2.750 1.00 57.62 114 ILE A CA 1
ATOM 926 C C . ILE A 1 114 ? 21.978 8.766 -2.267 1.00 57.62 114 ILE A C 1
ATOM 928 O O . ILE A 1 114 ? 22.567 9.778 -1.885 1.00 57.62 114 ILE A O 1
ATOM 932 N N . LYS A 1 115 ? 22.609 7.598 -2.420 1.00 55.50 115 LYS A N 1
ATOM 933 C CA . LYS A 1 115 ? 24.009 7.520 -2.863 1.00 55.50 115 LYS A CA 1
ATOM 934 C C . LYS A 1 115 ? 23.973 7.181 -4.350 1.00 55.50 115 LYS A C 1
ATOM 936 O O . LYS A 1 115 ? 23.491 6.112 -4.702 1.00 55.50 115 LYS A O 1
ATOM 941 N N . LYS A 1 116 ? 24.383 8.102 -5.230 1.00 58.41 116 LYS A N 1
ATOM 942 C CA . LYS A 1 116 ? 24.437 7.820 -6.675 1.00 58.41 116 LYS A CA 1
ATOM 943 C C . LYS A 1 116 ? 25.518 6.767 -6.912 1.00 58.41 116 LYS A C 1
ATOM 945 O O . LYS A 1 116 ? 26.525 6.795 -6.209 1.00 58.41 116 LYS A O 1
ATOM 950 N N . GLN A 1 117 ? 25.325 5.920 -7.926 1.00 63.88 117 GLN A N 1
ATOM 951 C CA . GLN A 1 117 ? 26.283 4.887 -8.358 1.00 63.88 117 GLN A CA 1
ATOM 952 C C . GLN A 1 117 ? 26.448 3.729 -7.359 1.00 63.88 117 GLN A C 1
ATOM 954 O O . GLN A 1 117 ? 27.560 3.411 -6.945 1.00 63.88 117 GLN A O 1
ATOM 959 N N . ASN A 1 118 ? 25.345 3.081 -6.975 1.00 73.56 118 ASN A N 1
ATOM 960 C CA . ASN A 1 118 ? 25.442 1.837 -6.211 1.00 73.56 118 ASN A CA 1
ATOM 961 C C . ASN A 1 118 ? 25.901 0.700 -7.126 1.00 73.56 118 ASN A C 1
ATOM 963 O O . ASN A 1 118 ? 25.307 0.459 -8.177 1.00 73.56 118 ASN A O 1
ATOM 967 N N . THR A 1 119 ? 26.953 0.002 -6.711 1.00 84.62 119 THR A N 1
ATOM 968 C CA . THR A 1 119 ? 27.371 -1.253 -7.339 1.00 84.62 119 THR A CA 1
ATOM 969 C C . THR A 1 119 ? 26.444 -2.397 -6.923 1.00 84.62 119 THR A C 1
ATOM 971 O O . THR A 1 119 ? 25.689 -2.284 -5.952 1.00 84.62 119 THR A O 1
ATOM 974 N N . ILE A 1 120 ? 26.524 -3.530 -7.624 1.00 86.62 120 ILE A N 1
ATOM 975 C CA . ILE A 1 120 ? 25.855 -4.767 -7.198 1.00 86.62 120 ILE A CA 1
ATOM 976 C C . ILE A 1 120 ? 26.275 -5.122 -5.767 1.00 86.62 120 ILE A C 1
ATOM 978 O O . ILE A 1 120 ? 25.430 -5.431 -4.933 1.00 86.62 120 ILE A O 1
ATOM 982 N N . GLU A 1 121 ? 27.560 -5.007 -5.443 1.00 88.06 121 GLU A N 1
ATOM 983 C CA . GLU A 1 121 ? 28.100 -5.286 -4.115 1.00 88.06 121 GLU A CA 1
ATOM 984 C C . GLU A 1 121 ? 27.508 -4.367 -3.038 1.00 88.06 121 GLU A C 1
ATOM 986 O O . GLU A 1 121 ? 27.241 -4.815 -1.918 1.00 88.06 121 GLU A O 1
ATOM 991 N N . ASP A 1 122 ? 27.262 -3.096 -3.365 1.00 86.25 122 ASP A N 1
ATOM 992 C CA . ASP A 1 122 ? 26.622 -2.158 -2.444 1.00 86.25 122 ASP A CA 1
ATOM 993 C C . ASP A 1 122 ? 25.181 -2.569 -2.142 1.00 86.25 122 ASP A C 1
ATOM 995 O O . ASP A 1 122 ? 24.806 -2.633 -0.969 1.00 86.25 122 ASP A O 1
ATOM 999 N N . VAL A 1 123 ? 24.393 -2.905 -3.168 1.00 88.06 123 VAL A N 1
ATOM 1000 C CA . VAL A 1 123 ? 22.994 -3.331 -2.992 1.00 88.06 123 VAL A CA 1
ATOM 1001 C C . VAL A 1 123 ? 22.910 -4.696 -2.315 1.00 88.06 123 VAL A C 1
ATOM 1003 O O . VAL A 1 123 ? 22.093 -4.888 -1.417 1.00 88.06 123 VAL A O 1
ATOM 1006 N N . TYR A 1 124 ? 23.802 -5.628 -2.650 1.00 90.06 124 TYR A N 1
ATOM 1007 C CA . TYR A 1 124 ? 23.895 -6.924 -1.980 1.00 90.06 124 TYR A CA 1
ATOM 1008 C C . TYR A 1 124 ? 24.186 -6.763 -0.482 1.00 90.06 124 TYR A C 1
ATOM 1010 O O . TYR A 1 124 ? 23.581 -7.429 0.365 1.00 90.06 124 TYR A O 1
ATOM 1018 N N . ARG A 1 125 ? 25.068 -5.824 -0.122 1.00 87.62 125 ARG A N 1
ATOM 1019 C CA . ARG A 1 125 ? 25.325 -5.483 1.279 1.00 87.62 125 ARG A CA 1
ATOM 1020 C C . ARG A 1 125 ? 24.071 -4.930 1.963 1.00 87.62 125 ARG A C 1
ATOM 1022 O O . ARG A 1 125 ? 23.816 -5.301 3.102 1.00 87.62 125 ARG A O 1
ATOM 1029 N N . LEU A 1 126 ? 23.265 -4.108 1.289 1.00 86.56 126 LEU A N 1
ATOM 1030 C CA . LEU A 1 126 ? 21.995 -3.612 1.841 1.00 86.56 126 LEU A CA 1
ATOM 1031 C C . LEU A 1 126 ? 20.987 -4.749 2.064 1.00 86.56 126 LEU A C 1
ATOM 1033 O O . LEU A 1 126 ? 20.409 -4.841 3.145 1.00 86.56 126 LEU A O 1
ATOM 1037 N N . ILE A 1 127 ? 20.842 -5.661 1.097 1.00 87.25 127 ILE A N 1
ATOM 1038 C CA . ILE A 1 127 ? 19.971 -6.844 1.208 1.00 87.25 127 ILE A CA 1
ATOM 1039 C C . ILE A 1 127 ? 20.398 -7.725 2.390 1.00 87.25 127 ILE A C 1
ATOM 1041 O O . ILE A 1 127 ? 19.570 -8.135 3.201 1.00 87.25 127 ILE A O 1
ATOM 1045 N N . THR A 1 128 ? 21.695 -8.013 2.516 1.00 82.75 128 THR A N 1
ATOM 1046 C CA . THR A 1 128 ? 22.213 -8.873 3.594 1.00 82.75 128 THR A CA 1
ATOM 1047 C C . THR A 1 128 ? 22.134 -8.203 4.967 1.00 82.75 128 THR A C 1
ATOM 1049 O O . THR A 1 128 ? 21.868 -8.879 5.961 1.00 82.75 128 THR A O 1
ATOM 1052 N N . GLN A 1 129 ? 22.301 -6.878 5.031 1.00 81.62 129 GLN A N 1
ATOM 1053 C CA . GLN A 1 129 ? 22.153 -6.083 6.254 1.00 81.62 129 GLN A CA 1
ATOM 1054 C C . GLN A 1 129 ? 20.694 -5.830 6.649 1.00 81.62 129 GLN A C 1
ATOM 1056 O O . GLN A 1 129 ? 20.438 -5.525 7.815 1.00 81.62 129 GLN A O 1
ATOM 1061 N N . ALA A 1 130 ? 19.731 -6.020 5.743 1.00 73.06 130 ALA A N 1
ATOM 1062 C CA . ALA A 1 130 ? 18.298 -5.998 6.035 1.00 73.06 130 ALA A CA 1
ATOM 1063 C C . ALA A 1 130 ? 17.845 -7.277 6.774 1.00 73.06 130 ALA A C 1
ATOM 1065 O O . ALA A 1 130 ? 16.819 -7.877 6.453 1.00 73.06 130 ALA A O 1
ATOM 1066 N N . ALA A 1 131 ? 18.629 -7.695 7.775 1.00 53.06 131 ALA A N 1
ATOM 1067 C CA . ALA A 1 131 ? 18.482 -8.941 8.525 1.00 53.06 131 ALA A CA 1
ATOM 1068 C C . ALA A 1 131 ? 17.097 -9.113 9.173 1.00 53.06 131 ALA A C 1
ATOM 1070 O O . ALA A 1 131 ? 16.660 -10.237 9.390 1.00 53.06 131 ALA A O 1
ATOM 1071 N N . ASP A 1 132 ? 16.425 -7.991 9.412 1.00 58.88 132 ASP A N 1
ATOM 1072 C CA . ASP A 1 132 ? 15.245 -7.848 10.253 1.00 58.88 132 ASP A CA 1
ATOM 1073 C C . ASP A 1 132 ? 13.938 -7.604 9.482 1.00 58.88 132 ASP A C 1
ATOM 1075 O O . ASP A 1 132 ? 12.858 -7.862 10.012 1.00 58.88 132 ASP A O 1
ATOM 1079 N N . ALA A 1 133 ? 14.032 -7.095 8.248 1.00 63.97 133 ALA A N 1
ATOM 1080 C CA . ALA A 1 133 ? 12.881 -6.792 7.390 1.00 63.97 133 ALA A CA 1
ATOM 1081 C C . ALA A 1 133 ? 12.578 -7.920 6.390 1.00 63.97 133 ALA A C 1
ATOM 1083 O O . ALA A 1 133 ? 11.476 -7.999 5.848 1.00 63.97 133 ALA A O 1
ATOM 1084 N N . LEU A 1 134 ? 13.556 -8.795 6.140 1.00 74.75 134 LEU A N 1
ATOM 1085 C CA . LEU A 1 134 ? 13.499 -9.827 5.111 1.00 74.75 134 LEU A CA 1
ATOM 1086 C C . LEU A 1 134 ? 13.886 -11.187 5.690 1.00 74.75 134 LEU A C 1
ATOM 1088 O O . LEU A 1 134 ? 14.904 -11.318 6.372 1.00 74.75 134 LEU A O 1
ATOM 1092 N N . SER A 1 135 ? 13.104 -12.218 5.363 1.00 82.81 135 SER A N 1
ATOM 1093 C CA . SER A 1 135 ? 13.499 -13.604 5.623 1.00 82.81 135 SER A CA 1
ATOM 1094 C C . SER A 1 135 ? 14.703 -13.994 4.757 1.00 82.81 135 SER A C 1
ATOM 1096 O O . SER A 1 135 ? 14.955 -13.375 3.724 1.00 82.81 135 SER A O 1
ATOM 1098 N N . ASP A 1 136 ? 15.437 -15.050 5.116 1.00 83.94 136 ASP A N 1
ATOM 1099 C CA . ASP A 1 136 ? 16.549 -15.526 4.275 1.00 83.94 136 ASP A CA 1
ATOM 1100 C C . ASP A 1 136 ? 16.075 -15.965 2.884 1.00 83.94 136 ASP A C 1
ATOM 1102 O O . ASP A 1 136 ? 16.760 -15.734 1.887 1.00 83.94 136 ASP A O 1
ATOM 1106 N N . SER A 1 137 ? 14.854 -16.504 2.794 1.00 86.56 137 SER A N 1
ATOM 1107 C CA . SER A 1 137 ? 14.220 -16.781 1.506 1.00 86.56 137 SER A CA 1
ATOM 1108 C C . SER A 1 137 ? 13.993 -15.505 0.695 1.00 86.56 137 SER A C 1
ATOM 1110 O O . SER A 1 137 ? 14.183 -15.525 -0.518 1.00 86.56 137 SER A O 1
ATOM 1112 N N . ASP A 1 138 ? 13.591 -14.408 1.331 1.00 87.88 138 ASP A N 1
ATOM 1113 C CA . ASP A 1 138 ? 13.323 -13.146 0.641 1.00 87.88 138 ASP A CA 1
ATOM 1114 C C . ASP A 1 138 ? 14.610 -12.423 0.241 1.00 87.88 138 ASP A C 1
ATOM 1116 O O . ASP A 1 138 ? 14.702 -11.911 -0.875 1.00 87.88 138 ASP A O 1
ATOM 1120 N N . LYS A 1 139 ? 15.648 -12.473 1.086 1.00 88.69 139 LYS A N 1
ATOM 1121 C CA . LYS A 1 139 ? 17.001 -12.020 0.726 1.00 88.69 139 LYS A CA 1
ATOM 1122 C C . LYS A 1 139 ? 17.517 -12.767 -0.499 1.00 88.69 139 LYS A C 1
ATOM 1124 O O . LYS A 1 139 ? 18.093 -12.148 -1.392 1.00 88.69 139 LYS A O 1
ATOM 1129 N N . TRP A 1 140 ? 17.283 -14.078 -0.574 1.00 90.00 140 TRP A N 1
ATOM 1130 C CA . TRP A 1 140 ? 17.665 -14.875 -1.737 1.00 90.00 140 TRP A CA 1
ATOM 1131 C C . TRP A 1 140 ? 16.926 -14.438 -3.007 1.00 90.00 140 TRP A C 1
ATOM 1133 O O . TRP A 1 140 ? 17.559 -14.226 -4.039 1.00 90.00 140 TRP A O 1
ATOM 1143 N N . LYS A 1 141 ? 15.606 -14.216 -2.936 1.00 90.50 141 LYS A N 1
ATOM 1144 C CA . LYS A 1 141 ? 14.825 -13.700 -4.077 1.00 90.50 141 LYS A CA 1
ATOM 1145 C C . LYS A 1 141 ? 15.355 -12.349 -4.563 1.00 90.50 141 LYS A C 1
ATOM 1147 O O . LYS A 1 141 ? 15.587 -12.189 -5.755 1.00 90.50 141 LYS A O 1
ATOM 1152 N N . LEU A 1 142 ? 15.601 -11.407 -3.651 1.00 90.75 142 LEU A N 1
ATOM 1153 C CA . LEU A 1 142 ? 16.154 -10.088 -3.983 1.00 90.75 142 LEU A CA 1
ATOM 1154 C C . LEU A 1 142 ? 17.560 -10.180 -4.576 1.00 90.75 142 LEU A C 1
ATOM 1156 O O . LEU A 1 142 ? 17.884 -9.447 -5.505 1.00 90.75 142 LEU A O 1
ATOM 1160 N N . THR A 1 143 ? 18.373 -11.111 -4.080 1.00 91.75 143 THR A N 1
ATOM 1161 C CA . THR A 1 143 ? 19.705 -11.388 -4.626 1.00 91.75 143 THR A CA 1
ATOM 1162 C C . THR A 1 143 ? 19.607 -11.905 -6.065 1.00 91.75 143 THR A C 1
ATOM 1164 O O . THR A 1 143 ? 20.358 -11.452 -6.923 1.00 91.75 143 THR A O 1
ATOM 1167 N N . ASN A 1 144 ? 18.638 -12.773 -6.373 1.00 91.31 144 ASN A N 1
ATOM 1168 C CA . ASN A 1 144 ? 18.403 -13.218 -7.751 1.00 91.31 144 ASN A CA 1
ATOM 1169 C C . ASN A 1 144 ? 17.982 -12.057 -8.665 1.00 91.31 144 ASN A C 1
ATOM 1171 O O . ASN A 1 144 ? 18.507 -11.941 -9.768 1.00 91.31 144 ASN A O 1
ATOM 1175 N N . ILE A 1 145 ? 17.108 -11.157 -8.192 1.00 91.75 145 ILE A N 1
ATOM 1176 C CA . ILE A 1 145 ? 16.755 -9.929 -8.931 1.00 91.75 145 ILE A CA 1
ATOM 1177 C C . ILE A 1 145 ? 18.002 -9.074 -9.176 1.00 91.75 145 ILE A C 1
ATOM 1179 O O . ILE A 1 145 ? 18.208 -8.593 -10.282 1.00 91.75 145 ILE A O 1
ATOM 1183 N N . LEU A 1 146 ? 18.864 -8.921 -8.174 1.00 93.06 146 LEU A N 1
ATOM 1184 C CA . LEU A 1 146 ? 20.073 -8.111 -8.277 1.00 93.06 146 LEU A CA 1
ATOM 1185 C C . LEU A 1 146 ? 21.083 -8.648 -9.309 1.00 93.06 146 LEU A C 1
ATOM 1187 O O . LEU A 1 146 ? 21.698 -7.856 -10.022 1.00 93.06 146 LEU A O 1
ATOM 1191 N N . TYR A 1 147 ? 21.259 -9.969 -9.399 1.00 93.88 147 TYR A N 1
ATOM 1192 C CA . TYR A 1 147 ? 22.216 -10.589 -10.327 1.00 93.88 147 TYR A CA 1
ATOM 1193 C C . TYR A 1 147 ? 21.643 -10.865 -11.725 1.00 93.88 147 TYR A C 1
ATOM 1195 O O . TYR A 1 147 ? 22.413 -11.019 -12.672 1.00 93.88 147 TYR A O 1
ATOM 1203 N N . GLN A 1 148 ? 20.317 -10.911 -11.875 1.00 94.62 148 GLN A N 1
ATOM 1204 C CA . GLN A 1 148 ? 19.627 -11.103 -13.157 1.00 94.62 148 GLN A CA 1
ATOM 1205 C C . GLN A 1 148 ? 18.529 -10.041 -13.369 1.00 94.62 148 GLN A C 1
ATOM 1207 O O . GLN A 1 148 ? 17.372 -10.386 -13.618 1.00 94.62 148 GLN A O 1
ATOM 1212 N N . PRO A 1 149 ? 18.854 -8.735 -13.286 1.00 93.81 149 PRO A N 1
ATOM 1213 C CA . PRO A 1 149 ? 17.848 -7.677 -13.192 1.00 93.81 149 PRO A CA 1
ATOM 1214 C C . PRO A 1 149 ? 16.922 -7.640 -14.402 1.00 93.81 149 PRO A C 1
ATOM 1216 O O . PRO A 1 149 ? 15.709 -7.556 -14.235 1.00 93.81 149 PRO A O 1
ATOM 1219 N N . LYS A 1 150 ? 17.463 -7.768 -15.618 1.00 95.19 150 LYS A N 1
ATOM 1220 C CA . LYS A 1 150 ? 16.648 -7.695 -16.833 1.00 95.19 150 LYS A CA 1
ATOM 1221 C C . LYS A 1 150 ? 15.664 -8.858 -16.949 1.00 95.19 150 LYS A C 1
ATOM 1223 O O . LYS A 1 150 ? 14.479 -8.627 -17.149 1.00 95.19 150 LYS A O 1
ATOM 1228 N N . GLU A 1 151 ? 16.150 -10.084 -16.766 1.00 96.00 151 GLU A N 1
ATOM 1229 C CA . GLU A 1 151 ? 15.314 -11.288 -16.819 1.00 96.00 151 GLU A CA 1
ATOM 1230 C C . GLU A 1 151 ? 14.201 -11.232 -15.766 1.00 96.00 151 GLU A C 1
ATOM 1232 O O . GLU A 1 151 ? 13.044 -11.536 -16.052 1.00 96.00 151 GLU A O 1
ATOM 1237 N N . MET A 1 152 ? 14.535 -10.791 -14.553 1.00 94.94 152 MET A N 1
ATOM 1238 C CA . MET A 1 152 ? 13.580 -10.734 -13.451 1.00 94.94 152 MET A CA 1
ATOM 1239 C C . MET A 1 152 ? 12.538 -9.624 -13.646 1.00 94.94 152 MET A C 1
ATOM 1241 O O . MET A 1 152 ? 11.376 -9.828 -13.301 1.00 94.94 152 MET A O 1
ATOM 1245 N N . ILE A 1 153 ? 12.907 -8.483 -14.239 1.00 95.31 153 ILE A N 1
ATOM 1246 C CA . ILE A 1 153 ? 11.942 -7.437 -14.610 1.00 95.31 153 ILE A CA 1
ATOM 1247 C C . ILE A 1 153 ? 11.050 -7.868 -15.774 1.00 95.31 153 ILE A C 1
ATOM 1249 O O . ILE A 1 153 ? 9.859 -7.576 -15.735 1.00 95.31 153 ILE A O 1
ATOM 1253 N N . ASP A 1 154 ? 11.562 -8.620 -16.748 1.00 95.81 154 ASP A N 1
ATOM 1254 C CA . ASP A 1 154 ? 10.730 -9.165 -17.828 1.00 95.81 154 ASP A CA 1
ATOM 1255 C C . ASP A 1 154 ? 9.688 -10.151 -17.279 1.00 95.81 154 ASP A C 1
ATOM 1257 O O . ASP A 1 154 ? 8.497 -10.031 -17.568 1.00 95.81 154 ASP A O 1
ATOM 1261 N N . GLN A 1 155 ? 10.096 -11.052 -16.379 1.00 96.31 155 GLN A N 1
ATOM 1262 C CA . GLN A 1 155 ? 9.166 -11.953 -15.688 1.00 96.31 155 GLN A CA 1
ATOM 1263 C C . GLN A 1 155 ? 8.142 -11.200 -14.820 1.00 96.31 155 GLN A C 1
ATOM 1265 O O . GLN A 1 155 ? 6.985 -11.617 -14.722 1.00 96.31 155 GLN A O 1
ATOM 1270 N N . LEU A 1 156 ? 8.546 -10.095 -14.182 1.00 95.56 156 LEU A N 1
ATOM 1271 C CA . LEU A 1 156 ? 7.637 -9.238 -13.423 1.00 95.56 156 LEU A CA 1
ATOM 1272 C C . LEU A 1 156 ? 6.630 -8.534 -14.344 1.00 95.56 156 LEU A C 1
ATOM 1274 O O . LEU A 1 156 ? 5.442 -8.525 -14.034 1.00 95.56 156 LEU A O 1
ATOM 1278 N N . CYS A 1 157 ? 7.075 -7.987 -15.478 1.00 96.06 157 CYS A N 1
ATOM 1279 C CA . CYS A 1 157 ? 6.203 -7.401 -16.496 1.00 96.06 157 CYS A CA 1
ATOM 1280 C C . CYS A 1 157 ? 5.145 -8.412 -16.974 1.00 96.06 157 CYS A C 1
ATOM 1282 O O . CYS A 1 157 ? 3.954 -8.094 -16.992 1.00 96.06 157 CYS A O 1
ATOM 1284 N N . ASP A 1 158 ? 5.565 -9.640 -17.294 1.00 96.88 158 ASP A N 1
ATOM 1285 C CA . ASP A 1 158 ? 4.667 -10.723 -17.713 1.00 96.88 158 ASP A CA 1
ATOM 1286 C C . ASP A 1 158 ? 3.631 -11.059 -16.635 1.00 96.88 158 ASP A C 1
ATOM 1288 O O . ASP A 1 158 ? 2.458 -11.304 -16.933 1.00 96.88 158 ASP A O 1
ATOM 1292 N N . LEU A 1 159 ? 4.048 -11.071 -15.366 1.00 96.94 159 LEU A N 1
ATOM 1293 C CA . LEU A 1 159 ? 3.144 -11.283 -14.243 1.00 96.94 159 LEU A CA 1
ATOM 1294 C C . LEU A 1 159 ? 2.117 -10.147 -14.125 1.00 96.94 159 LEU A C 1
ATOM 1296 O O . LEU A 1 159 ? 0.926 -10.426 -13.998 1.00 96.94 159 LEU A O 1
ATOM 1300 N N . LEU A 1 160 ? 2.553 -8.886 -14.187 1.00 96.69 160 LEU A N 1
ATOM 1301 C CA . LEU A 1 160 ? 1.662 -7.725 -14.092 1.00 96.69 160 LEU A CA 1
ATOM 1302 C C . LEU A 1 160 ? 0.649 -7.690 -15.242 1.00 96.69 160 LEU A C 1
ATOM 1304 O O . LEU A 1 160 ? -0.512 -7.363 -15.011 1.00 96.69 160 LEU A O 1
ATOM 1308 N N . LEU A 1 161 ? 1.051 -8.089 -16.453 1.00 96.50 161 LEU A N 1
ATOM 1309 C CA . LEU A 1 161 ? 0.144 -8.218 -17.593 1.00 96.50 161 LEU A CA 1
ATOM 1310 C C . LEU A 1 161 ? -0.921 -9.302 -17.368 1.00 96.50 161 LEU A C 1
ATOM 1312 O O . LEU A 1 161 ? -2.098 -9.072 -17.640 1.00 96.50 161 LEU A O 1
ATOM 1316 N N . LYS A 1 162 ? -0.534 -10.466 -16.829 1.00 97.19 162 LYS A N 1
ATOM 1317 C CA . LYS A 1 162 ? -1.490 -11.533 -16.480 1.00 97.19 162 LYS A CA 1
ATOM 1318 C C . LYS A 1 162 ? -2.469 -11.084 -15.397 1.00 97.19 162 LYS A C 1
ATOM 1320 O O . LYS A 1 162 ? -3.660 -11.355 -15.519 1.00 97.19 162 LYS A O 1
ATOM 1325 N N . ILE A 1 163 ? -1.977 -10.400 -14.361 1.00 96.38 163 ILE A N 1
ATOM 1326 C CA . ILE A 1 163 ? -2.824 -9.843 -13.298 1.00 96.38 163 ILE A CA 1
ATOM 1327 C C . ILE A 1 163 ? -3.812 -8.847 -13.898 1.00 96.38 163 ILE A C 1
ATOM 1329 O O . ILE A 1 163 ? -5.001 -8.949 -13.621 1.00 96.38 163 ILE A O 1
ATOM 1333 N N . GLU A 1 164 ? -3.347 -7.925 -14.743 1.00 95.75 164 GLU A N 1
ATOM 1334 C CA . GLU A 1 164 ? -4.214 -6.935 -15.382 1.00 95.75 164 GLU A CA 1
ATOM 1335 C C . GLU A 1 164 ? -5.308 -7.589 -16.225 1.00 95.75 164 GLU A C 1
ATOM 1337 O O . GLU A 1 164 ? -6.475 -7.249 -16.059 1.00 95.75 164 GLU A O 1
ATOM 1342 N N . THR A 1 165 ? -4.952 -8.589 -17.034 1.00 96.19 165 THR A N 1
ATOM 1343 C CA . THR A 1 165 ? -5.908 -9.312 -17.886 1.00 96.19 165 THR A CA 1
ATOM 1344 C C . THR A 1 165 ? -6.999 -10.002 -17.061 1.00 96.19 165 THR A C 1
ATOM 1346 O O . THR A 1 165 ? -8.166 -10.004 -17.446 1.00 96.19 165 THR A O 1
ATOM 1349 N N . ILE A 1 166 ? -6.627 -10.597 -15.924 1.00 95.81 166 ILE A N 1
ATOM 1350 C CA . ILE A 1 166 ? -7.569 -11.264 -15.017 1.00 95.81 166 ILE A CA 1
ATOM 1351 C C . ILE A 1 166 ? -8.432 -10.243 -14.269 1.00 95.81 166 ILE A C 1
ATOM 1353 O O . ILE A 1 166 ? -9.615 -10.482 -14.031 1.00 95.81 166 ILE A O 1
ATOM 1357 N N . TYR A 1 167 ? -7.836 -9.122 -13.870 1.00 94.81 167 TYR A N 1
ATOM 1358 C CA . TYR A 1 167 ? -8.452 -8.169 -12.959 1.00 94.81 167 TYR A CA 1
ATOM 1359 C C . TYR A 1 167 ? -9.311 -7.105 -13.653 1.00 94.81 167 TYR A C 1
ATOM 1361 O O . TYR A 1 167 ? -10.257 -6.603 -13.044 1.00 94.81 167 TYR A O 1
ATOM 1369 N N . ASP A 1 168 ? -9.034 -6.769 -14.917 1.00 94.75 168 ASP A N 1
ATOM 1370 C CA . ASP A 1 168 ? -9.736 -5.703 -15.640 1.00 94.75 168 ASP A CA 1
ATOM 1371 C C . ASP A 1 168 ? -11.274 -5.813 -15.570 1.00 94.75 168 ASP A C 1
ATOM 1373 O O . ASP A 1 168 ? -11.906 -4.810 -15.233 1.00 94.75 168 ASP A O 1
ATOM 1377 N N . PRO A 1 169 ? -11.910 -6.994 -15.732 1.00 94.94 169 PRO A N 1
ATOM 1378 C CA . PRO A 1 169 ? -13.365 -7.118 -15.611 1.00 94.94 169 PRO A CA 1
ATOM 1379 C C . PRO A 1 169 ? -13.925 -6.701 -14.244 1.00 94.94 169 PRO A C 1
ATOM 1381 O O . PRO A 1 169 ? -15.044 -6.192 -14.167 1.00 94.94 169 PRO A O 1
ATOM 1384 N N . PHE A 1 170 ? -13.173 -6.910 -13.161 1.00 94.44 170 PHE A N 1
ATOM 1385 C CA . PHE A 1 170 ? -13.556 -6.448 -11.826 1.00 94.44 170 PHE A CA 1
ATOM 1386 C C . PHE A 1 170 ? -13.340 -4.943 -11.712 1.00 94.44 170 PHE A C 1
ATOM 1388 O O . PHE A 1 170 ? -14.245 -4.222 -11.301 1.00 94.44 170 PHE A O 1
ATOM 1395 N N . TYR A 1 171 ? -12.177 -4.458 -12.154 1.00 93.50 171 TYR A N 1
ATOM 1396 C CA . TYR A 1 171 ? -11.825 -3.040 -12.135 1.00 93.50 171 TYR A CA 1
ATOM 1397 C C . TYR A 1 171 ? -12.866 -2.156 -12.839 1.00 93.50 171 TYR A C 1
ATOM 1399 O O . TYR A 1 171 ? -13.253 -1.116 -12.302 1.00 93.50 171 TYR A O 1
ATOM 1407 N N . GLN A 1 172 ? -13.363 -2.581 -14.008 1.00 94.12 172 GLN A N 1
ATOM 1408 C CA . GLN A 1 172 ? -14.380 -1.836 -14.760 1.00 94.12 172 GLN A CA 1
ATOM 1409 C C . GLN A 1 172 ? -15.691 -1.671 -13.974 1.00 94.12 172 GLN A C 1
ATOM 1411 O O . GLN A 1 172 ? -16.311 -0.612 -14.036 1.00 94.12 172 GLN A O 1
ATOM 1416 N N . GLN A 1 173 ? -16.091 -2.666 -13.175 1.00 94.38 173 GLN A N 1
ATOM 1417 C CA . GLN A 1 173 ? -17.318 -2.592 -12.367 1.00 94.38 173 GLN A CA 1
ATOM 1418 C C . GLN A 1 173 ? -17.245 -1.524 -11.267 1.00 94.38 173 GLN A C 1
ATOM 1420 O O . GLN A 1 173 ? -18.277 -1.036 -10.819 1.00 94.38 173 GLN A O 1
ATOM 1425 N N . MET A 1 174 ? -16.038 -1.136 -10.846 1.00 93.62 174 MET A N 1
ATOM 1426 C CA . MET A 1 174 ? -15.802 -0.113 -9.818 1.00 93.62 174 MET A CA 1
ATOM 1427 C C . MET A 1 174 ? -15.316 1.221 -10.411 1.00 93.62 174 MET A C 1
ATOM 1429 O O . MET A 1 174 ? -14.977 2.151 -9.675 1.00 93.62 174 MET A O 1
ATOM 1433 N N . GLN A 1 175 ? -15.259 1.344 -11.742 1.00 93.00 175 GLN A N 1
ATOM 1434 C CA . GLN A 1 175 ? -14.698 2.516 -12.414 1.00 93.00 175 GLN A CA 1
ATOM 1435 C C . GLN A 1 175 ? -15.484 3.798 -12.121 1.00 93.00 175 GLN A C 1
ATOM 1437 O O . GLN A 1 175 ? -14.873 4.854 -11.943 1.00 93.00 175 GLN A O 1
ATOM 1442 N N . GLU A 1 176 ? -16.814 3.719 -12.061 1.00 93.44 176 GLU A N 1
ATOM 1443 C CA . GLU A 1 176 ? -17.673 4.873 -11.786 1.00 93.44 176 GLU A CA 1
ATOM 1444 C C . GLU A 1 176 ? -17.399 5.458 -10.393 1.00 93.44 176 GLU A C 1
ATOM 1446 O O . GLU A 1 176 ? -17.076 6.643 -10.290 1.00 93.44 176 GLU A O 1
ATOM 1451 N N . GLU A 1 177 ? -17.426 4.629 -9.338 1.00 93.75 177 GLU A N 1
ATOM 1452 C CA . GLU A 1 177 ? -17.126 5.056 -7.960 1.00 93.75 177 GLU A CA 1
ATOM 1453 C C . GLU A 1 177 ? -15.752 5.736 -7.893 1.00 93.75 177 GLU A C 1
ATOM 1455 O O . GLU A 1 177 ? -15.616 6.842 -7.367 1.00 93.75 177 GLU A O 1
ATOM 1460 N N . ARG A 1 178 ? -14.736 5.122 -8.512 1.00 94.12 178 ARG A N 1
ATOM 1461 C CA . ARG A 1 178 ? -13.374 5.664 -8.536 1.00 94.12 178 ARG A CA 1
ATOM 1462 C C . ARG A 1 178 ? -13.258 6.983 -9.288 1.00 94.12 178 ARG A C 1
ATOM 1464 O O . ARG A 1 178 ? -12.538 7.872 -8.837 1.00 94.12 178 ARG A O 1
ATOM 1471 N N . THR A 1 179 ? -13.936 7.113 -10.426 1.00 93.19 179 THR A N 1
ATOM 1472 C CA . THR A 1 179 ? -13.898 8.335 -11.241 1.00 93.19 179 THR A CA 1
ATOM 1473 C C . THR A 1 179 ? -14.583 9.479 -10.506 1.00 93.19 179 THR A C 1
ATOM 1475 O O . THR A 1 179 ? -14.032 10.579 -10.448 1.00 93.19 179 THR A O 1
ATOM 1478 N N . ASN A 1 180 ? -15.739 9.213 -9.894 1.00 94.00 180 ASN A N 1
ATOM 1479 C CA . ASN A 1 180 ? -16.483 10.194 -9.109 1.00 94.00 180 ASN A CA 1
ATOM 1480 C C . ASN A 1 180 ? -15.675 10.648 -7.890 1.00 94.00 180 ASN A C 1
ATOM 1482 O O . ASN A 1 180 ? -15.497 11.849 -7.683 1.00 94.00 180 ASN A O 1
ATOM 1486 N N . PHE A 1 181 ? -15.114 9.699 -7.134 1.00 93.81 181 PHE A N 1
ATOM 1487 C CA . PHE A 1 181 ? -14.267 10.009 -5.988 1.00 93.81 181 PHE A CA 1
ATOM 1488 C C . PHE A 1 181 ? -13.017 10.789 -6.407 1.00 93.81 181 PHE A C 1
ATOM 1490 O O . PHE A 1 181 ? -12.794 11.888 -5.912 1.00 93.81 181 PHE A O 1
ATOM 1497 N N . GLY A 1 182 ? -12.244 10.297 -7.378 1.00 92.44 182 GLY A N 1
ATOM 1498 C CA . GLY A 1 182 ? -11.026 10.966 -7.842 1.00 92.44 182 GLY A CA 1
ATOM 1499 C C . GLY A 1 182 ? -11.267 12.369 -8.397 1.00 92.44 182 GLY A C 1
ATOM 1500 O O . GLY A 1 182 ? -10.475 13.269 -8.134 1.00 92.44 182 GLY A O 1
ATOM 1501 N N . SER A 1 183 ? -12.388 12.591 -9.088 1.00 90.69 183 SER A N 1
ATOM 1502 C CA . SER A 1 183 ? -12.762 13.917 -9.606 1.00 90.69 183 SER A CA 1
ATOM 1503 C C . SER A 1 183 ? -13.207 14.888 -8.508 1.00 90.69 183 SER A C 1
ATOM 1505 O O . SER A 1 183 ? -13.130 16.100 -8.699 1.00 90.69 183 SER A O 1
ATOM 1507 N N . SER A 1 184 ? -13.654 14.379 -7.355 1.00 90.38 184 SER A N 1
ATOM 1508 C CA . SER A 1 184 ? -13.987 15.204 -6.185 1.00 90.38 184 SER A CA 1
ATOM 1509 C C . SER A 1 184 ? -12.746 15.707 -5.431 1.00 90.38 184 SER A C 1
ATOM 1511 O O . SER A 1 184 ? -12.825 16.686 -4.688 1.00 90.38 184 SER A O 1
ATOM 1513 N N . LEU A 1 185 ? -11.583 15.075 -5.637 1.00 89.00 185 LEU A N 1
ATOM 1514 C CA . LEU A 1 185 ? -10.330 15.406 -4.958 1.00 89.00 185 LEU A CA 1
ATOM 1515 C C . LEU A 1 185 ? -9.605 16.552 -5.668 1.00 89.00 185 LEU A C 1
ATOM 1517 O O . LEU A 1 185 ? -8.701 16.335 -6.470 1.00 89.00 185 LEU A O 1
ATOM 1521 N N . THR A 1 186 ? -9.991 17.790 -5.356 1.00 83.75 186 THR A N 1
ATOM 1522 C CA . THR A 1 186 ? -9.408 18.987 -5.988 1.00 83.75 186 THR A CA 1
ATOM 1523 C C . THR A 1 186 ? -8.202 19.543 -5.232 1.00 83.75 186 THR A C 1
ATOM 1525 O O . THR A 1 186 ? -7.198 19.922 -5.832 1.00 83.75 186 THR A O 1
ATOM 1528 N N . THR A 1 187 ? -8.278 19.615 -3.901 1.00 84.44 187 THR A N 1
ATOM 1529 C CA . THR A 1 187 ? -7.219 20.190 -3.060 1.00 84.44 187 THR A CA 1
ATOM 1530 C C . THR A 1 187 ? -6.998 19.358 -1.806 1.00 84.44 187 THR A C 1
ATOM 1532 O O . THR A 1 187 ? -7.920 18.721 -1.292 1.00 84.44 187 THR A O 1
ATOM 1535 N N . ALA A 1 188 ? -5.766 19.375 -1.295 1.00 78.62 188 ALA A N 1
ATOM 1536 C CA . ALA A 1 188 ? -5.417 18.665 -0.068 1.00 78.62 188 ALA A CA 1
ATOM 1537 C C . ALA A 1 188 ? -6.206 19.205 1.134 1.00 78.62 188 ALA A C 1
ATOM 1539 O O . ALA A 1 188 ? -6.632 18.441 1.991 1.00 78.62 188 ALA A O 1
ATOM 1540 N N . GLU A 1 189 ? -6.465 20.513 1.148 1.00 75.69 189 GLU A N 1
ATOM 1541 C CA . GLU A 1 189 ? -7.297 21.188 2.140 1.00 75.69 189 GLU A CA 1
ATOM 1542 C C . GLU A 1 189 ? -8.744 20.670 2.111 1.00 75.69 189 GLU A C 1
ATOM 1544 O O . GLU A 1 189 ? -9.311 20.373 3.158 1.00 75.69 189 GLU A O 1
ATOM 1549 N N . ALA A 1 190 ? -9.342 20.511 0.924 1.00 81.00 190 ALA A N 1
ATOM 1550 C CA . ALA A 1 190 ? -10.704 19.994 0.794 1.00 81.00 190 ALA A CA 1
ATOM 1551 C C . ALA A 1 190 ? -10.814 18.523 1.213 1.00 81.00 190 ALA A C 1
ATOM 1553 O O . ALA A 1 190 ? -11.831 18.138 1.784 1.00 81.00 190 ALA A O 1
ATOM 1554 N N . LEU A 1 191 ? -9.786 17.710 0.951 1.00 83.00 191 LEU A N 1
ATOM 1555 C CA . LEU A 1 191 ? -9.730 16.325 1.419 1.00 83.00 191 LEU A CA 1
ATOM 1556 C C . LEU A 1 191 ? -9.565 16.252 2.942 1.00 83.00 191 LEU A C 1
ATOM 1558 O O . LEU A 1 191 ? -10.276 15.505 3.600 1.00 83.00 191 LEU A O 1
ATOM 1562 N N . ILE A 1 192 ? -8.654 17.033 3.519 1.00 75.69 192 ILE A N 1
ATOM 1563 C CA . ILE A 1 192 ? -8.401 16.996 4.965 1.00 75.69 192 ILE A CA 1
ATOM 1564 C C . ILE A 1 192 ? -9.586 17.526 5.757 1.00 75.69 192 ILE A C 1
ATOM 1566 O O . ILE A 1 192 ? -9.940 16.931 6.763 1.00 75.69 192 ILE A O 1
ATOM 1570 N N . ASN A 1 193 ? -10.284 18.546 5.257 1.00 75.06 193 ASN A N 1
ATOM 1571 C CA . ASN A 1 193 ? -11.539 18.992 5.864 1.00 75.06 193 ASN A CA 1
ATOM 1572 C C . ASN A 1 193 ? -12.632 17.908 5.863 1.00 75.06 193 ASN A C 1
ATOM 1574 O O . ASN A 1 193 ? -13.584 18.017 6.633 1.00 75.06 193 ASN A O 1
ATOM 1578 N N . GLN A 1 194 ? -12.526 16.886 5.007 1.00 78.06 194 GLN A N 1
ATOM 1579 C CA . GLN A 1 194 ? -13.423 15.731 5.031 1.00 78.06 194 GLN A CA 1
ATOM 1580 C C . GLN A 1 194 ? -12.975 14.648 6.012 1.00 78.06 194 GLN A C 1
ATOM 1582 O O . GLN A 1 194 ? -13.760 13.742 6.251 1.00 78.06 194 GLN A O 1
ATOM 1587 N N . ILE A 1 195 ? -11.754 14.694 6.552 1.00 74.19 195 ILE A N 1
ATOM 1588 C CA . ILE A 1 195 ? -11.195 13.647 7.408 1.00 74.19 195 ILE A CA 1
ATOM 1589 C C . ILE A 1 195 ? -11.002 14.206 8.817 1.00 74.19 195 ILE A C 1
ATOM 1591 O O . ILE A 1 195 ? -10.066 14.956 9.086 1.00 74.19 195 ILE A O 1
ATOM 1595 N N . SER A 1 196 ? -11.866 13.798 9.739 1.00 64.94 196 SER A N 1
ATOM 1596 C CA . SER A 1 196 ? -11.909 14.354 11.092 1.00 64.94 196 SER A CA 1
ATOM 1597 C C . SER A 1 196 ? -10.651 14.136 11.926 1.00 64.94 196 SER A C 1
ATOM 1599 O O . SER A 1 196 ? -10.334 14.967 12.773 1.00 64.94 196 SER A O 1
ATOM 1601 N N . ILE A 1 197 ? -9.937 13.036 11.674 1.00 60.69 197 ILE A N 1
ATOM 1602 C CA . ILE A 1 197 ? -8.740 12.645 12.429 1.00 60.69 197 ILE A CA 1
ATOM 1603 C C . ILE A 1 197 ? -7.520 13.533 12.150 1.00 60.69 197 ILE A C 1
ATOM 1605 O O . ILE A 1 197 ? -6.502 13.471 12.846 1.00 60.69 197 ILE A O 1
ATOM 1609 N N . PHE A 1 198 ? -7.578 14.320 11.077 1.00 63.72 198 PHE A N 1
ATOM 1610 C CA . PHE A 1 198 ? -6.489 15.183 10.669 1.00 63.72 198 PHE A CA 1
ATOM 1611 C C . PHE A 1 198 ? -6.738 16.587 11.191 1.00 63.72 198 PHE A C 1
ATOM 1613 O O . PHE A 1 198 ? -7.484 17.373 10.618 1.00 63.72 198 PHE A O 1
ATOM 1620 N N . ASP A 1 199 ? -6.044 16.924 12.276 1.00 53.97 199 ASP A N 1
ATOM 1621 C CA . ASP A 1 199 ? -5.870 18.321 12.648 1.00 53.97 199 ASP A CA 1
ATOM 1622 C C . ASP A 1 199 ? -5.096 19.032 11.519 1.00 53.97 199 ASP A C 1
ATOM 1624 O O . ASP A 1 199 ? -4.254 18.417 10.850 1.00 53.97 199 ASP A O 1
ATOM 1628 N N . ASN A 1 200 ? -5.319 20.337 11.326 1.00 49.91 200 ASN A N 1
ATOM 1629 C CA . ASN A 1 200 ? -4.726 21.145 10.238 1.00 49.91 200 ASN A CA 1
ATOM 1630 C C . ASN A 1 200 ? -3.175 21.102 10.183 1.00 49.91 200 ASN A C 1
ATOM 1632 O O . ASN A 1 200 ? -2.549 21.662 9.284 1.00 49.91 200 ASN A O 1
ATOM 1636 N N . GLN A 1 201 ? -2.534 20.436 11.145 1.00 45.66 201 GLN A N 1
ATOM 1637 C CA . GLN A 1 201 ? -1.100 20.219 11.252 1.00 45.66 201 GLN A CA 1
ATOM 1638 C C . GLN A 1 201 ? -0.519 19.214 10.245 1.00 45.66 201 GLN A C 1
ATOM 1640 O O . GLN A 1 201 ? 0.664 19.354 9.939 1.00 45.66 201 GLN A O 1
ATOM 1645 N N . LEU A 1 202 ? -1.286 18.270 9.669 1.00 50.09 202 LEU A N 1
ATOM 1646 C CA . LEU A 1 202 ? -0.731 17.375 8.626 1.00 50.09 202 LEU A CA 1
ATOM 1647 C C . LEU A 1 202 ? -0.261 18.137 7.385 1.00 50.09 202 LEU A C 1
ATOM 1649 O O . LEU A 1 202 ? 0.690 17.732 6.721 1.00 50.09 202 LEU A O 1
ATOM 1653 N N . LEU A 1 203 ? -0.900 19.269 7.097 1.00 49.88 203 LEU A N 1
ATOM 1654 C CA . LEU A 1 203 ? -0.526 20.144 5.994 1.00 49.88 203 LEU A CA 1
ATOM 1655 C C . LEU A 1 203 ? 0.648 21.064 6.343 1.00 49.88 203 LEU A C 1
ATOM 1657 O O . LEU A 1 203 ? 1.316 21.573 5.446 1.00 49.88 203 LEU A O 1
ATOM 1661 N N . ASN A 1 204 ? 0.956 21.282 7.620 1.00 46.72 204 ASN A N 1
ATOM 1662 C CA . ASN A 1 204 ? 1.854 22.369 8.012 1.00 46.72 204 ASN A CA 1
ATOM 1663 C C . ASN A 1 204 ? 3.343 22.099 7.768 1.00 46.72 204 ASN A C 1
ATOM 1665 O O . ASN A 1 204 ? 4.125 23.050 7.806 1.00 46.72 204 ASN A O 1
ATOM 1669 N N . HIS A 1 205 ? 3.744 20.863 7.461 1.00 46.47 205 HIS A N 1
ATOM 1670 C CA . HIS A 1 205 ? 5.161 20.547 7.256 1.00 46.47 205 HIS A CA 1
ATOM 1671 C C . HIS A 1 205 ? 5.595 20.380 5.794 1.00 46.47 205 HIS A C 1
ATOM 1673 O O . HIS A 1 205 ? 6.794 20.445 5.538 1.00 46.47 205 HIS A O 1
ATOM 1679 N N . ASP A 1 206 ? 4.670 20.301 4.824 1.00 47.88 206 ASP A N 1
ATOM 1680 C CA . ASP A 1 206 ? 5.060 20.075 3.418 1.00 47.88 206 ASP A CA 1
ATOM 1681 C C . ASP A 1 206 ? 4.162 20.733 2.341 1.00 47.88 206 ASP A C 1
ATOM 1683 O O . ASP A 1 206 ? 4.410 20.591 1.142 1.00 47.88 206 ASP A O 1
ATOM 1687 N N . THR A 1 207 ? 3.155 21.534 2.723 1.00 45.56 207 THR A N 1
ATOM 1688 C CA . THR A 1 207 ? 2.237 22.210 1.771 1.00 45.56 207 THR A CA 1
ATOM 1689 C C . THR A 1 207 ? 2.794 23.420 1.032 1.00 45.56 207 THR A C 1
ATOM 1691 O O . THR A 1 207 ? 2.082 24.034 0.240 1.00 45.56 207 THR A O 1
ATOM 1694 N N . LYS A 1 208 ? 4.081 23.743 1.188 1.00 45.91 208 LYS A N 1
ATOM 1695 C CA . LYS A 1 208 ? 4.746 24.736 0.324 1.00 45.91 208 LYS A CA 1
ATOM 1696 C C . LYS A 1 208 ? 5.024 24.213 -1.099 1.00 45.91 208 LYS A C 1
ATOM 1698 O O . LYS A 1 208 ? 5.791 24.836 -1.827 1.00 45.91 208 LYS A O 1
ATOM 1703 N N . LYS A 1 209 ? 4.460 23.063 -1.481 1.00 58.75 209 LYS A N 1
ATOM 1704 C CA . LYS A 1 209 ? 4.643 22.404 -2.780 1.00 58.75 209 LYS A CA 1
ATOM 1705 C C . LYS A 1 209 ? 3.363 22.544 -3.618 1.00 58.75 209 LYS A C 1
ATOM 1707 O O . LYS A 1 209 ? 2.259 22.326 -3.120 1.00 58.75 209 LYS A O 1
ATOM 1712 N N . ASP A 1 210 ? 3.521 22.919 -4.889 1.00 68.56 210 ASP A N 1
ATOM 1713 C CA . ASP A 1 210 ? 2.414 23.377 -5.742 1.00 68.56 210 ASP A CA 1
ATOM 1714 C C . ASP A 1 210 ? 1.427 22.263 -6.149 1.00 68.56 210 ASP A C 1
ATOM 1716 O O . ASP A 1 210 ? 0.245 22.548 -6.349 1.00 68.56 210 ASP A O 1
ATOM 1720 N N . THR A 1 211 ? 1.870 20.998 -6.244 1.00 78.69 211 THR A N 1
ATOM 1721 C CA . THR A 1 211 ? 1.071 19.887 -6.806 1.00 78.69 211 THR A CA 1
ATOM 1722 C C . THR A 1 211 ? 1.373 18.518 -6.173 1.00 78.69 211 THR A C 1
ATOM 1724 O O . THR A 1 211 ? 2.500 18.242 -5.755 1.00 78.69 211 THR A O 1
ATOM 1727 N N . CYS A 1 212 ? 0.360 17.647 -6.124 1.00 85.31 212 CYS A N 1
ATOM 1728 C CA . CYS A 1 212 ? 0.436 16.251 -5.688 1.00 85.31 212 CYS A CA 1
ATOM 1729 C C . CYS A 1 212 ? -0.371 15.350 -6.635 1.00 85.31 212 CYS A C 1
ATOM 1731 O O . CYS A 1 212 ? -1.501 15.669 -7.007 1.00 85.31 212 CYS A O 1
ATOM 1733 N N . THR A 1 213 ? 0.218 14.219 -7.016 1.00 88.88 213 THR A N 1
ATOM 1734 C CA . THR A 1 213 ? -0.427 13.172 -7.811 1.00 88.88 213 THR A CA 1
ATOM 1735 C C . THR A 1 213 ? -1.303 12.316 -6.898 1.00 88.88 213 THR A C 1
ATOM 1737 O O . THR A 1 213 ? -0.837 11.780 -5.894 1.00 88.88 213 THR A O 1
ATOM 1740 N N . VAL A 1 214 ? -2.572 12.144 -7.257 1.00 90.88 214 VAL A N 1
ATOM 1741 C CA . VAL A 1 214 ? -3.522 11.304 -6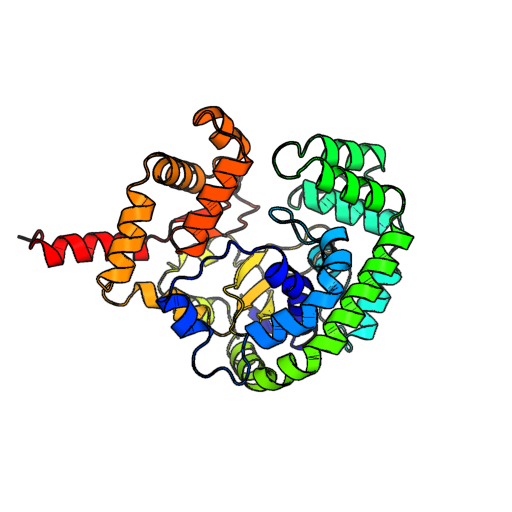.524 1.00 90.88 214 VAL A CA 1
ATOM 1742 C C . VAL A 1 214 ? -3.779 10.011 -7.281 1.00 90.88 214 VAL A C 1
ATOM 1744 O O . VAL A 1 214 ? -4.194 10.015 -8.442 1.00 90.88 214 VAL A O 1
ATOM 1747 N N . CYS A 1 215 ? -3.563 8.903 -6.580 1.00 92.44 215 CYS A N 1
ATOM 1748 C CA . CYS A 1 215 ? -3.848 7.554 -7.034 1.00 92.44 215 CYS A CA 1
ATOM 1749 C C . CYS A 1 215 ? -5.051 7.003 -6.263 1.00 92.44 215 CYS A C 1
ATOM 1751 O O . CYS A 1 215 ? -4.960 6.768 -5.058 1.00 92.44 215 CYS A O 1
ATOM 1753 N N . VAL A 1 216 ? -6.171 6.802 -6.960 1.00 94.31 216 VAL A N 1
ATOM 1754 C CA . VAL A 1 216 ? -7.414 6.287 -6.363 1.00 94.31 216 VAL A CA 1
ATOM 1755 C C . VAL A 1 216 ? -7.525 4.782 -6.568 1.00 94.31 216 VAL A C 1
ATOM 1757 O O . VAL A 1 216 ? -7.633 4.317 -7.714 1.00 94.31 216 VAL A O 1
ATOM 1760 N N . LEU A 1 217 ? -7.547 4.058 -5.450 1.00 93.31 217 LEU A N 1
ATOM 1761 C CA . LEU A 1 217 ? -7.711 2.610 -5.377 1.00 93.31 217 LEU A CA 1
ATOM 1762 C C . LEU A 1 217 ? -9.167 2.206 -5.148 1.00 93.31 217 LEU A C 1
ATOM 1764 O O . LEU A 1 217 ? -9.936 2.939 -4.527 1.00 93.31 217 LEU A O 1
ATOM 1768 N N . SER A 1 218 ? -9.515 1.014 -5.622 1.00 91.81 218 SER A N 1
ATOM 1769 C CA . SER A 1 218 ? -10.818 0.381 -5.418 1.00 91.81 218 SER A CA 1
ATOM 1770 C C . SER A 1 218 ? -11.190 0.198 -3.932 1.00 91.81 218 SER A C 1
ATOM 1772 O O . SER A 1 218 ? -10.307 0.149 -3.072 1.00 91.81 218 SER A O 1
ATOM 1774 N N . PRO A 1 219 ? -12.490 0.058 -3.607 1.00 85.62 219 PRO A N 1
ATOM 1775 C CA . PRO A 1 219 ? -13.014 0.176 -2.239 1.00 85.62 219 PRO A CA 1
ATOM 1776 C C . PRO A 1 219 ? -12.452 -0.807 -1.213 1.00 85.62 219 PRO A C 1
ATOM 1778 O O . PRO A 1 219 ? -12.359 -0.490 -0.034 1.00 85.62 219 PRO A O 1
ATOM 1781 N N . PHE A 1 220 ? -12.053 -2.001 -1.646 1.00 83.00 220 PHE A N 1
ATOM 1782 C CA . PHE A 1 220 ? -11.507 -3.024 -0.756 1.00 83.00 220 PHE A CA 1
ATOM 1783 C C . PHE A 1 220 ? -10.042 -2.766 -0.356 1.00 83.00 220 PHE A C 1
ATOM 1785 O O . PHE A 1 220 ? -9.491 -3.506 0.458 1.00 83.00 220 PHE A O 1
ATOM 1792 N N . PHE A 1 221 ? -9.405 -1.713 -0.882 1.00 84.31 221 PHE A N 1
ATOM 1793 C CA . PHE A 1 221 ? -8.100 -1.250 -0.419 1.00 84.31 221 PHE A CA 1
ATOM 1794 C C . PHE A 1 221 ? -8.249 -0.236 0.717 1.00 84.31 221 PHE A C 1
ATOM 1796 O O . PHE A 1 221 ? -8.550 0.937 0.492 1.00 84.31 221 PHE A O 1
ATOM 1803 N N . ALA A 1 222 ? -7.927 -0.670 1.938 1.00 81.44 222 ALA A N 1
ATOM 1804 C CA . ALA A 1 222 ? -7.884 0.182 3.125 1.00 81.44 222 ALA A CA 1
ATOM 1805 C C . ALA A 1 222 ? -6.628 1.090 3.167 1.00 81.44 222 ALA A C 1
ATOM 1807 O O . ALA A 1 222 ? -5.823 1.033 4.095 1.00 81.44 222 ALA A O 1
ATOM 1808 N N . TYR A 1 223 ? -6.410 1.884 2.118 1.00 81.12 223 TYR A N 1
ATOM 1809 C CA . TYR A 1 223 ? -5.169 2.621 1.878 1.00 81.12 223 TYR A CA 1
ATOM 1810 C C . TYR A 1 223 ? -5.323 4.123 2.104 1.00 81.12 223 TYR A C 1
ATOM 1812 O O . TYR A 1 223 ? -6.097 4.778 1.416 1.00 81.12 223 TYR A O 1
ATOM 1820 N N . PHE A 1 224 ? -4.524 4.692 3.003 1.00 82.38 224 PHE A N 1
ATOM 1821 C CA . PHE A 1 224 ? -4.302 6.135 3.083 1.00 82.38 224 PHE A CA 1
ATOM 1822 C C . PHE A 1 224 ? -2.807 6.375 3.295 1.00 82.38 224 PHE A C 1
ATOM 1824 O O . PHE A 1 224 ? -2.297 6.239 4.405 1.00 82.38 224 PHE A O 1
ATOM 1831 N N . LEU A 1 225 ? -2.089 6.652 2.208 1.00 77.56 225 LEU A N 1
ATOM 1832 C CA . LEU A 1 225 ? -0.634 6.765 2.206 1.00 77.56 225 LEU A CA 1
ATOM 1833 C C . LEU A 1 225 ? -0.207 8.028 1.464 1.00 77.56 225 LEU A C 1
ATOM 1835 O O . LEU A 1 225 ? -0.510 8.190 0.285 1.00 77.56 225 LEU A O 1
ATOM 1839 N N . PHE A 1 226 ? 0.547 8.887 2.142 1.00 76.25 226 PHE A N 1
ATOM 1840 C CA . PHE A 1 226 ? 1.193 10.044 1.535 1.00 76.25 226 PHE A CA 1
ATOM 1841 C C . PHE A 1 226 ? 2.702 9.815 1.455 1.00 76.25 226 PHE A C 1
ATOM 1843 O O . PHE A 1 226 ? 3.368 9.649 2.479 1.00 76.25 226 PHE A O 1
ATOM 1850 N N . ASN A 1 227 ? 3.228 9.823 0.234 1.00 71.75 227 ASN A N 1
ATOM 1851 C CA . ASN A 1 227 ? 4.652 9.762 -0.049 1.00 71.75 227 ASN A CA 1
ATOM 1852 C C . ASN A 1 227 ? 5.133 11.138 -0.509 1.00 71.75 227 ASN A C 1
ATOM 1854 O O . ASN A 1 227 ? 4.547 11.743 -1.410 1.00 71.75 227 ASN A O 1
ATOM 1858 N N . GLY A 1 228 ? 6.217 11.608 0.108 1.00 67.94 228 GLY A N 1
ATOM 1859 C CA . GLY A 1 228 ? 6.882 12.848 -0.267 1.00 67.94 228 GLY A CA 1
ATOM 1860 C C . GLY A 1 228 ? 7.423 12.830 -1.699 1.00 67.94 228 GLY A C 1
ATOM 1861 O O . GLY A 1 228 ? 7.266 11.872 -2.456 1.00 67.94 228 GLY A O 1
ATOM 1862 N N . ARG A 1 229 ? 8.064 13.935 -2.083 1.00 68.94 229 ARG A N 1
ATOM 1863 C CA . ARG A 1 229 ? 8.646 14.088 -3.419 1.00 68.94 229 ARG A CA 1
ATOM 1864 C C . ARG A 1 229 ? 9.699 13.005 -3.652 1.00 68.94 229 ARG A C 1
ATOM 1866 O O . ARG A 1 229 ? 10.656 12.916 -2.889 1.00 68.94 229 ARG A O 1
ATOM 1873 N N . ASP A 1 230 ? 9.574 12.266 -4.745 1.00 67.62 230 ASP A N 1
ATOM 1874 C CA . ASP A 1 230 ? 10.589 11.291 -5.124 1.00 67.62 230 ASP A CA 1
ATOM 1875 C C . ASP A 1 230 ? 11.858 12.029 -5.585 1.00 67.62 230 ASP A C 1
ATOM 1877 O O . ASP A 1 230 ? 11.867 12.767 -6.574 1.00 67.62 230 ASP A O 1
ATOM 1881 N N . THR A 1 231 ? 12.935 11.888 -4.816 1.00 67.56 231 THR A N 1
ATOM 1882 C CA . THR A 1 231 ? 14.200 12.605 -5.039 1.00 67.56 231 THR A CA 1
ATOM 1883 C C . THR A 1 231 ? 14.985 12.077 -6.239 1.00 67.56 231 THR A C 1
ATOM 1885 O O . THR A 1 231 ? 15.807 12.811 -6.790 1.00 67.56 231 THR A O 1
ATOM 1888 N N . LEU A 1 232 ? 14.742 10.829 -6.653 1.00 70.25 232 LEU A N 1
ATOM 1889 C CA . LEU A 1 232 ? 15.424 10.186 -7.775 1.00 70.25 232 LEU A CA 1
ATOM 1890 C C . LEU A 1 232 ? 14.822 10.627 -9.116 1.00 70.25 232 LEU A C 1
ATOM 1892 O O . LEU A 1 232 ? 15.549 11.018 -10.027 1.00 70.25 232 LEU A O 1
ATOM 1896 N N . SER A 1 233 ? 13.496 10.618 -9.209 1.00 70.12 233 SER A N 1
ATOM 1897 C CA . SER A 1 233 ? 12.726 10.962 -10.411 1.00 70.12 233 SER A CA 1
ATOM 1898 C C . SER A 1 233 ? 12.278 12.425 -10.464 1.00 70.12 233 SER A C 1
ATOM 1900 O O . SER A 1 233 ? 11.819 12.893 -11.506 1.00 70.12 233 SER A O 1
ATOM 1902 N N . ASN A 1 234 ? 12.419 13.167 -9.359 1.00 73.31 234 ASN A N 1
ATOM 1903 C CA . ASN A 1 234 ? 11.974 14.555 -9.201 1.00 73.31 234 ASN A CA 1
ATOM 1904 C C . ASN A 1 234 ? 10.450 14.753 -9.384 1.00 73.31 234 ASN A C 1
ATOM 1906 O O . ASN A 1 234 ? 9.993 15.891 -9.571 1.00 73.31 234 ASN A O 1
ATOM 1910 N N . LYS A 1 235 ? 9.668 13.668 -9.307 1.00 77.56 235 LYS A N 1
ATOM 1911 C CA . LYS A 1 235 ? 8.202 13.652 -9.435 1.00 77.56 235 LYS A CA 1
ATOM 1912 C C . LYS A 1 235 ? 7.498 14.319 -8.257 1.00 77.56 235 LYS A C 1
ATOM 1914 O O . LYS A 1 235 ? 8.096 14.401 -7.185 1.00 77.56 235 LYS A O 1
ATOM 1919 N N . PRO A 1 236 ? 6.264 14.829 -8.432 1.00 78.31 236 PRO A N 1
ATOM 1920 C CA . PRO A 1 236 ? 5.484 15.387 -7.329 1.00 78.31 236 PRO A CA 1
ATOM 1921 C C . PRO A 1 236 ? 5.245 14.356 -6.215 1.00 78.31 236 PRO A C 1
ATOM 1923 O O . PRO A 1 236 ? 5.443 13.155 -6.393 1.00 78.31 236 PRO A O 1
ATOM 1926 N N . ALA A 1 237 ? 4.815 14.842 -5.049 1.00 79.25 237 ALA A N 1
ATOM 1927 C CA . ALA A 1 237 ? 4.355 13.971 -3.971 1.00 79.25 237 ALA A CA 1
ATOM 1928 C C . ALA A 1 237 ? 3.155 13.132 -4.434 1.00 79.25 237 ALA A C 1
ATOM 1930 O O . ALA A 1 237 ? 2.375 13.584 -5.280 1.00 79.25 237 ALA A O 1
ATOM 1931 N N . ILE A 1 238 ? 2.979 11.945 -3.856 1.00 83.56 238 ILE A N 1
ATOM 1932 C CA . ILE A 1 238 ? 1.902 11.022 -4.225 1.00 83.56 238 ILE A CA 1
ATOM 1933 C C . ILE A 1 238 ? 1.032 10.696 -3.025 1.00 83.56 238 ILE A C 1
ATOM 1935 O O . ILE A 1 238 ? 1.522 10.263 -1.984 1.00 83.56 238 ILE A O 1
ATOM 1939 N N . LEU A 1 239 ? -0.274 10.856 -3.210 1.00 86.06 239 LEU A N 1
ATOM 1940 C CA . LEU A 1 239 ? -1.298 10.367 -2.304 1.00 86.06 239 LEU A CA 1
ATOM 1941 C C . LEU A 1 239 ? -1.929 9.110 -2.903 1.00 86.06 239 LEU A C 1
ATOM 1943 O O . LEU A 1 239 ? -2.526 9.159 -3.977 1.00 86.06 239 LEU A O 1
ATOM 1947 N N . LEU A 1 240 ? -1.827 7.999 -2.186 1.00 88.06 240 LEU A N 1
ATOM 1948 C CA . LEU A 1 240 ? -2.518 6.756 -2.489 1.00 88.06 240 LEU A CA 1
ATOM 1949 C C . LEU A 1 240 ? -3.701 6.599 -1.535 1.00 88.06 240 LEU A C 1
ATOM 1951 O O . LEU A 1 240 ? -3.509 6.547 -0.318 1.00 88.06 240 LEU A O 1
ATOM 1955 N N . ILE A 1 241 ? -4.913 6.547 -2.085 1.00 90.19 241 ILE A N 1
ATOM 1956 C CA . ILE A 1 241 ? -6.145 6.565 -1.294 1.00 90.19 241 ILE A CA 1
ATOM 1957 C C . ILE A 1 241 ? -7.199 5.599 -1.850 1.00 90.19 241 ILE A C 1
ATOM 1959 O O . ILE A 1 241 ? -7.472 5.598 -3.049 1.00 90.19 241 ILE A O 1
ATOM 1963 N N . GLY A 1 242 ? -7.797 4.774 -0.988 1.00 92.25 242 GLY A N 1
ATOM 1964 C CA . GLY A 1 242 ? -8.984 3.977 -1.327 1.00 92.25 242 GLY A CA 1
ATOM 1965 C C . GLY A 1 242 ? -10.253 4.834 -1.349 1.00 92.25 242 GLY A C 1
ATOM 1966 O O . GLY A 1 242 ? -10.389 5.739 -0.525 1.00 92.25 242 GLY A O 1
ATOM 1967 N N . THR A 1 243 ? -11.202 4.558 -2.249 1.00 92.50 243 THR A N 1
ATOM 1968 C CA . THR A 1 243 ? -12.428 5.380 -2.412 1.00 92.50 243 THR A CA 1
ATOM 1969 C C . THR A 1 243 ? -13.243 5.553 -1.132 1.00 92.50 243 THR A C 1
ATOM 1971 O O . THR A 1 243 ? -13.846 6.601 -0.923 1.00 92.50 243 THR A O 1
ATOM 1974 N N . ARG A 1 244 ? -13.229 4.551 -0.249 1.00 90.88 244 ARG A N 1
ATOM 1975 C CA . ARG A 1 244 ? -14.001 4.542 1.004 1.00 90.88 244 ARG A CA 1
ATOM 1976 C C . ARG A 1 244 ? -13.177 4.873 2.240 1.00 90.88 244 ARG A C 1
ATOM 1978 O O . ARG A 1 244 ? -13.653 4.760 3.366 1.00 90.88 244 ARG A O 1
ATOM 1985 N N . MET A 1 245 ? -11.934 5.309 2.053 1.00 86.62 245 MET A N 1
ATOM 1986 C CA . MET A 1 245 ? -11.047 5.583 3.179 1.00 86.62 245 MET A CA 1
ATOM 1987 C C . MET A 1 245 ? -11.435 6.826 3.961 1.00 86.62 245 MET A C 1
ATOM 1989 O O . MET A 1 245 ? -11.250 6.846 5.169 1.00 86.62 245 MET A O 1
ATOM 1993 N N . VAL A 1 246 ? -12.022 7.835 3.320 1.00 85.81 246 VAL A N 1
ATOM 1994 C CA . VAL A 1 246 ? -12.536 9.013 4.038 1.00 85.81 246 VAL A CA 1
ATOM 1995 C C . VAL A 1 246 ? -13.644 8.607 5.014 1.00 85.81 246 VAL A C 1
ATOM 1997 O O . VAL A 1 246 ? -13.598 8.983 6.181 1.00 85.81 246 VAL A O 1
ATOM 2000 N N . GLU A 1 247 ? -14.595 7.784 4.565 1.00 86.25 247 GLU A N 1
ATOM 2001 C CA . GLU A 1 247 ? -15.657 7.235 5.416 1.00 86.25 247 GLU A CA 1
ATOM 2002 C C . GLU A 1 247 ? -15.071 6.401 6.558 1.00 86.25 247 GLU A C 1
ATOM 2004 O O . GLU A 1 247 ? -15.381 6.647 7.724 1.00 86.25 247 GLU A O 1
ATOM 2009 N N . LEU A 1 248 ? -14.145 5.490 6.237 1.00 82.12 248 LEU A N 1
ATOM 2010 C CA . LEU A 1 248 ? -13.476 4.651 7.227 1.00 82.12 248 LEU A CA 1
ATOM 2011 C C . LEU A 1 248 ? -12.790 5.482 8.320 1.00 82.12 248 LEU A C 1
ATOM 2013 O O . LEU A 1 248 ? -12.953 5.197 9.504 1.00 82.12 248 LEU A O 1
ATOM 2017 N N . LEU A 1 249 ? -12.044 6.521 7.937 1.00 78.88 249 LEU A N 1
ATOM 2018 C CA . LEU A 1 249 ? -11.320 7.383 8.873 1.00 78.88 249 LEU A CA 1
ATOM 2019 C C . LEU A 1 249 ? -12.266 8.247 9.722 1.00 78.88 249 LEU A C 1
ATOM 2021 O O . LEU A 1 249 ? -11.949 8.535 10.874 1.00 78.88 249 LEU A O 1
ATOM 2025 N N . ASN A 1 250 ? -13.439 8.602 9.196 1.00 76.56 250 ASN A N 1
ATOM 2026 C CA . ASN A 1 250 ? -14.453 9.364 9.926 1.00 76.56 250 ASN A CA 1
ATOM 2027 C C . ASN A 1 250 ? -15.270 8.528 10.912 1.00 76.56 250 ASN A C 1
ATOM 2029 O O . ASN A 1 250 ? -15.886 9.099 11.810 1.00 76.56 250 ASN A O 1
ATOM 2033 N N . THR A 1 251 ? -15.261 7.196 10.811 1.00 70.75 251 THR A N 1
ATOM 2034 C CA . THR A 1 251 ? -15.988 6.344 11.771 1.00 70.75 251 THR A CA 1
ATOM 2035 C C . THR A 1 251 ? -15.468 6.440 13.205 1.00 70.75 251 THR A C 1
ATOM 2037 O O . THR A 1 251 ? -16.183 6.079 14.135 1.00 70.75 251 THR A O 1
ATOM 2040 N N . ALA A 1 252 ? -14.273 7.006 13.411 1.00 57.78 252 ALA A N 1
ATOM 2041 C CA . ALA A 1 252 ? -13.757 7.354 14.735 1.00 57.78 252 ALA A CA 1
ATOM 2042 C C . ALA A 1 252 ? -14.566 8.465 15.444 1.00 57.78 252 ALA A C 1
ATOM 2044 O O . ALA A 1 252 ? -14.419 8.627 16.653 1.00 57.78 252 ALA A O 1
ATOM 2045 N N . ASN A 1 253 ? -15.402 9.221 14.719 1.00 54.56 253 ASN A N 1
ATOM 2046 C CA . ASN A 1 253 ? -16.269 10.262 15.286 1.00 54.56 253 ASN A CA 1
ATOM 2047 C C . ASN A 1 253 ? -17.639 9.753 15.747 1.00 54.56 253 ASN A C 1
ATOM 2049 O O . ASN A 1 253 ? -18.383 10.496 16.389 1.00 54.56 253 ASN A O 1
ATOM 2053 N N . GLU A 1 254 ? -18.014 8.532 15.376 1.00 63.00 254 GLU A N 1
ATOM 2054 C CA . GLU A 1 254 ? -19.217 7.906 15.913 1.00 63.00 254 GLU A CA 1
ATOM 2055 C C . GLU A 1 254 ? -18.946 7.483 17.360 1.00 63.00 254 GLU A C 1
ATOM 2057 O O . GLU A 1 254 ? -17.809 7.159 17.713 1.00 63.00 254 GLU A O 1
ATOM 2062 N N . GLN A 1 255 ? -19.976 7.468 18.215 1.00 65.25 255 GLN A N 1
ATOM 2063 C CA . GLN A 1 255 ? -19.837 6.799 19.509 1.00 65.25 255 GLN A CA 1
ATOM 2064 C C . GLN A 1 255 ? -19.330 5.378 19.254 1.00 65.25 255 GLN A C 1
ATOM 2066 O O . GLN A 1 255 ? -19.928 4.640 18.470 1.00 65.25 255 GLN A O 1
ATOM 2071 N N . LEU A 1 256 ? -18.214 5.023 19.895 1.00 76.50 256 LEU A N 1
ATOM 2072 C CA . LEU A 1 256 ? -17.669 3.677 19.803 1.00 76.50 256 LEU A CA 1
ATOM 2073 C C . LEU A 1 256 ? -18.748 2.689 20.243 1.00 76.50 256 LEU A C 1
ATOM 2075 O O . LEU A 1 256 ? -19.216 2.737 21.380 1.00 76.50 256 LEU A O 1
ATOM 2079 N N . ASP A 1 257 ? -19.129 1.789 19.346 1.00 80.56 257 ASP A N 1
ATOM 2080 C CA . ASP A 1 257 ? -19.929 0.635 19.725 1.00 80.56 257 ASP A CA 1
ATOM 2081 C C . ASP A 1 257 ? -19.130 -0.286 20.667 1.00 80.56 257 ASP A C 1
ATOM 2083 O O . ASP A 1 257 ? -17.898 -0.210 20.769 1.00 80.56 257 ASP A O 1
ATOM 2087 N N . ASP A 1 258 ? -19.846 -1.135 21.405 1.00 81.88 258 ASP A N 1
ATOM 2088 C CA . ASP A 1 258 ? -19.252 -2.007 22.423 1.00 81.88 258 ASP A CA 1
ATOM 2089 C C . ASP A 1 258 ? -18.225 -2.986 21.832 1.00 81.88 258 ASP A C 1
ATOM 2091 O O . ASP A 1 258 ? -17.208 -3.270 22.470 1.00 81.88 258 ASP A O 1
ATOM 2095 N N . ASP A 1 259 ? -18.446 -3.456 20.602 1.00 80.00 259 ASP A N 1
ATOM 2096 C CA . ASP A 1 259 ? -17.561 -4.402 19.920 1.00 80.00 259 ASP A CA 1
ATOM 2097 C C . ASP A 1 259 ? -16.228 -3.746 19.531 1.00 80.00 259 ASP A C 1
ATOM 2099 O O . ASP A 1 259 ? -15.152 -4.267 19.844 1.00 80.00 259 ASP A O 1
ATOM 2103 N N . THR A 1 260 ? -16.282 -2.565 18.909 1.00 78.62 260 THR A N 1
ATOM 2104 C CA . THR A 1 260 ? -15.099 -1.780 18.534 1.00 78.62 260 THR A CA 1
ATOM 2105 C C . THR A 1 260 ? -14.340 -1.342 19.782 1.00 78.62 260 THR A C 1
ATOM 2107 O O . THR A 1 260 ? -13.113 -1.457 19.840 1.00 78.62 260 THR A O 1
ATOM 2110 N N . PHE A 1 261 ? -15.054 -0.899 20.820 1.00 86.62 261 PHE A N 1
ATOM 2111 C CA . PHE A 1 261 ? -14.458 -0.586 22.115 1.00 86.62 261 PHE A CA 1
ATOM 2112 C C . PHE A 1 261 ? -13.714 -1.789 22.703 1.00 86.62 261 PHE A C 1
ATOM 2114 O O . PHE A 1 261 ? -12.550 -1.664 23.093 1.00 86.62 261 PHE A O 1
ATOM 2121 N N . HIS A 1 262 ? -14.352 -2.962 22.733 1.00 84.38 262 HIS A N 1
ATOM 2122 C CA . HIS A 1 262 ? -13.756 -4.186 23.256 1.00 84.38 262 HIS A CA 1
ATOM 2123 C C . HIS A 1 262 ? -12.492 -4.590 22.484 1.00 84.38 262 HIS A C 1
ATOM 2125 O O . HIS A 1 262 ? -11.472 -4.917 23.102 1.00 84.38 262 HIS A O 1
ATOM 2131 N N . GLU A 1 263 ? -12.521 -4.549 21.147 1.00 84.94 263 GLU A N 1
ATOM 2132 C CA . GLU A 1 263 ? -11.355 -4.876 20.318 1.00 84.94 263 GLU A CA 1
ATOM 2133 C C . GLU A 1 263 ? -10.191 -3.915 20.587 1.00 84.94 263 GLU A C 1
ATOM 2135 O O . GLU A 1 263 ? -9.071 -4.356 20.869 1.00 84.94 263 GLU A O 1
ATOM 2140 N N . LEU A 1 264 ? -10.447 -2.608 20.580 1.00 88.38 264 LEU A N 1
ATOM 2141 C CA . LEU A 1 264 ? -9.425 -1.598 20.840 1.00 88.38 264 LEU A CA 1
ATOM 2142 C C . LEU A 1 264 ? -8.858 -1.696 22.264 1.00 88.38 264 LEU A C 1
ATOM 2144 O O . LEU A 1 264 ? -7.637 -1.646 22.443 1.00 88.38 264 LEU A O 1
ATOM 2148 N N . ALA A 1 265 ? -9.710 -1.908 23.271 1.00 90.50 265 ALA A N 1
ATOM 2149 C CA . ALA A 1 265 ? -9.291 -2.113 24.655 1.00 90.50 265 ALA A CA 1
ATOM 2150 C C . ALA A 1 265 ? -8.406 -3.362 24.794 1.00 90.50 265 ALA A C 1
ATOM 2152 O O . ALA A 1 265 ? -7.368 -3.320 25.455 1.00 90.50 265 ALA A O 1
ATOM 2153 N N . LYS A 1 266 ? -8.748 -4.461 24.108 1.00 91.12 266 LYS A N 1
ATOM 2154 C CA . LYS A 1 266 ? -7.921 -5.678 24.054 1.00 91.12 266 LYS A CA 1
ATOM 2155 C C . LYS A 1 266 ? -6.572 -5.425 23.382 1.00 91.12 266 LYS A C 1
ATOM 2157 O O . LYS A 1 266 ? -5.552 -5.964 23.816 1.00 91.12 266 LYS A O 1
ATOM 2162 N N . ILE A 1 267 ? -6.548 -4.617 22.323 1.00 90.25 267 ILE A N 1
ATOM 2163 C CA . ILE A 1 267 ? -5.320 -4.272 21.602 1.00 90.25 267 ILE A CA 1
ATOM 2164 C C . ILE A 1 267 ? -4.395 -3.421 22.477 1.00 90.25 267 ILE A C 1
ATOM 2166 O O . ILE A 1 267 ? -3.201 -3.730 22.538 1.00 90.25 267 ILE A O 1
ATOM 2170 N N . LEU A 1 268 ? -4.930 -2.398 23.152 1.00 92.69 268 LEU A N 1
ATOM 2171 C CA . LEU A 1 268 ? -4.183 -1.486 24.027 1.00 92.69 268 LEU A CA 1
ATOM 2172 C C . LEU A 1 268 ? -3.820 -2.104 25.385 1.00 92.69 268 LEU A C 1
ATOM 2174 O O . LEU A 1 268 ? -2.802 -1.732 25.963 1.00 92.69 268 LEU A O 1
ATOM 2178 N N . GLY A 1 269 ? -4.596 -3.077 25.871 1.00 92.69 269 GLY A N 1
ATOM 2179 C CA . GLY A 1 269 ? -4.305 -3.832 27.095 1.00 92.69 269 GLY A CA 1
ATOM 2180 C C . GLY A 1 269 ? -3.068 -4.737 26.995 1.00 92.69 269 GLY A C 1
ATOM 2181 O O . GLY A 1 269 ? -2.555 -5.210 28.008 1.00 92.69 269 GLY A O 1
ATOM 2182 N N . ASP A 1 270 ? -2.548 -4.962 25.786 1.00 95.69 270 ASP A N 1
ATOM 2183 C CA . ASP A 1 270 ? -1.271 -5.635 25.560 1.00 95.69 270 ASP A CA 1
ATOM 2184 C C . ASP A 1 270 ? -0.104 -4.687 25.882 1.00 95.69 270 ASP A C 1
ATOM 2186 O O . ASP A 1 270 ? 0.195 -3.742 25.145 1.00 95.69 270 ASP A O 1
ATOM 2190 N N . ALA A 1 271 ? 0.593 -4.969 26.985 1.00 93.69 271 ALA A N 1
ATOM 2191 C CA . ALA A 1 271 ? 1.693 -4.142 27.474 1.00 93.69 271 ALA A CA 1
ATOM 2192 C C . ALA A 1 271 ? 2.837 -3.972 26.459 1.00 93.69 271 ALA A C 1
ATOM 2194 O O . ALA A 1 271 ? 3.522 -2.946 26.466 1.00 93.69 271 ALA A O 1
ATOM 2195 N N . THR A 1 272 ? 3.071 -4.965 25.601 1.00 93.69 272 THR A N 1
ATOM 2196 C CA . THR A 1 272 ? 4.096 -4.894 24.559 1.00 93.69 272 THR A CA 1
ATOM 2197 C C . THR A 1 272 ? 3.635 -3.981 23.435 1.00 93.69 272 THR A C 1
ATOM 2199 O O . THR A 1 272 ? 4.359 -3.062 23.049 1.00 93.69 272 THR A O 1
ATOM 2202 N N . ARG A 1 273 ? 2.406 -4.180 22.949 1.00 94.69 273 ARG A N 1
ATOM 2203 C CA . ARG A 1 273 ? 1.835 -3.386 21.858 1.00 94.69 273 ARG A CA 1
ATOM 2204 C C . ARG A 1 273 ? 1.710 -1.911 22.236 1.00 94.69 273 ARG A C 1
ATOM 2206 O O . ARG A 1 273 ? 2.071 -1.054 21.434 1.00 94.69 273 ARG A O 1
ATOM 2213 N N . TYR A 1 274 ? 1.308 -1.613 23.470 1.00 94.94 274 TYR A N 1
ATOM 2214 C CA . TYR A 1 274 ? 1.274 -0.245 23.987 1.00 94.94 274 TYR A CA 1
ATOM 2215 C C . TYR A 1 274 ? 2.662 0.420 23.974 1.00 94.94 274 TYR A C 1
ATOM 2217 O O . TYR A 1 274 ? 2.814 1.555 23.522 1.00 94.94 274 TYR A O 1
ATOM 2225 N N . LYS A 1 275 ? 3.714 -0.298 24.400 1.00 95.38 275 LYS A N 1
ATOM 2226 C CA . LYS A 1 275 ? 5.097 0.216 24.370 1.00 95.38 275 LYS A CA 1
ATOM 2227 C C . LYS A 1 275 ? 5.605 0.447 22.948 1.00 95.38 275 LYS A C 1
ATOM 2229 O O . LYS A 1 275 ? 6.278 1.449 22.715 1.00 95.38 275 LYS A O 1
ATOM 2234 N N . VAL A 1 276 ? 5.274 -0.446 22.012 1.00 94.69 276 VAL A N 1
ATOM 2235 C CA . VAL A 1 276 ? 5.594 -0.278 20.586 1.00 94.69 276 VAL A CA 1
ATOM 2236 C C . VAL A 1 276 ? 4.919 0.982 20.039 1.00 94.69 276 VAL A C 1
ATOM 2238 O O . VAL A 1 276 ? 5.604 1.830 19.473 1.00 94.69 276 VAL A O 1
ATOM 2241 N N . MET A 1 277 ? 3.615 1.158 20.279 1.00 94.06 277 MET A N 1
ATOM 2242 C CA . MET A 1 277 ? 2.865 2.353 19.868 1.00 94.06 277 MET A CA 1
ATOM 2243 C C . MET A 1 277 ? 3.502 3.640 20.411 1.00 94.06 277 MET A C 1
ATOM 2245 O O . MET A 1 277 ? 3.743 4.584 19.658 1.00 94.06 277 MET A O 1
ATOM 2249 N N . LEU A 1 278 ? 3.846 3.656 21.704 1.00 91.56 278 LEU A N 1
ATOM 2250 C CA . LEU A 1 278 ? 4.485 4.800 22.350 1.00 91.56 278 LEU A CA 1
ATOM 2251 C C . LEU A 1 278 ? 5.860 5.116 21.743 1.00 91.56 278 LEU A C 1
ATOM 2253 O O . LEU A 1 278 ? 6.180 6.285 21.539 1.00 91.56 278 LEU A O 1
ATOM 2257 N N . ALA A 1 279 ? 6.680 4.106 21.450 1.00 91.12 279 ALA A N 1
ATOM 2258 C CA . ALA A 1 279 ? 8.000 4.315 20.859 1.00 91.12 279 ALA A CA 1
ATOM 2259 C C . ALA A 1 279 ? 7.913 4.831 19.411 1.00 91.12 279 ALA A C 1
ATOM 2261 O O . ALA A 1 279 ? 8.631 5.767 19.050 1.00 91.12 279 ALA A O 1
ATOM 2262 N N . LEU A 1 280 ? 6.989 4.285 18.613 1.00 87.69 280 LEU A N 1
ATOM 2263 C CA . LEU A 1 280 ? 6.735 4.733 17.239 1.00 87.69 280 LEU A CA 1
ATOM 2264 C C . LEU A 1 280 ? 6.231 6.177 17.196 1.00 87.69 280 LEU A C 1
ATOM 2266 O O . LEU A 1 280 ? 6.723 6.960 16.390 1.00 87.69 280 LEU A O 1
ATOM 2270 N N . SER A 1 281 ? 5.350 6.562 18.128 1.00 82.44 281 SER A N 1
ATOM 2271 C CA . SER A 1 281 ? 4.854 7.944 18.248 1.00 82.44 281 SER A CA 1
ATOM 2272 C C . SER A 1 281 ? 5.951 8.982 18.529 1.00 82.44 281 SER A C 1
ATOM 2274 O O . SER A 1 281 ? 5.750 10.173 18.319 1.00 82.44 281 SER A O 1
ATOM 2276 N N . LYS A 1 282 ? 7.121 8.527 18.999 1.00 83.62 282 LYS A N 1
ATOM 2277 C CA . LYS A 1 282 ? 8.313 9.346 19.265 1.00 83.62 282 LYS A CA 1
ATOM 2278 C C . LYS A 1 282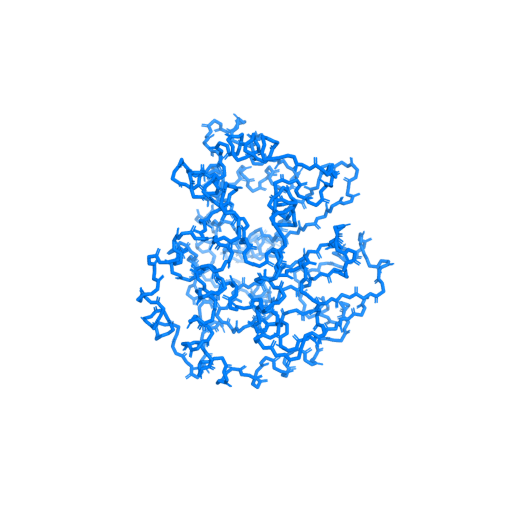 ? 9.342 9.290 18.128 1.00 83.62 282 LYS A C 1
ATOM 2280 O O . LYS A 1 282 ? 10.466 9.741 18.318 1.00 83.62 282 LYS A O 1
ATOM 2285 N N . GLY A 1 283 ? 9.008 8.675 16.991 1.00 79.25 283 GLY A N 1
ATOM 2286 C CA . GLY A 1 283 ? 9.927 8.502 15.860 1.00 79.25 283 GLY A CA 1
ATOM 2287 C C . GLY A 1 283 ? 11.036 7.467 16.096 1.00 79.25 283 GLY A C 1
ATOM 2288 O O . GLY A 1 283 ? 12.055 7.490 15.409 1.00 79.25 283 GLY A O 1
ATOM 2289 N N . THR A 1 284 ? 10.875 6.554 17.063 1.00 83.38 284 THR A N 1
ATOM 2290 C CA . THR A 1 284 ? 11.887 5.515 17.331 1.00 83.38 284 THR A CA 1
ATOM 2291 C C . THR A 1 284 ? 11.899 4.492 16.194 1.00 83.38 284 THR A C 1
ATOM 2293 O O . THR A 1 284 ? 10.844 4.001 15.786 1.00 83.38 284 THR A O 1
ATOM 2296 N N . LYS A 1 285 ? 13.084 4.129 15.688 1.00 80.56 285 LYS A N 1
ATOM 2297 C CA . LYS A 1 285 ? 13.211 3.151 14.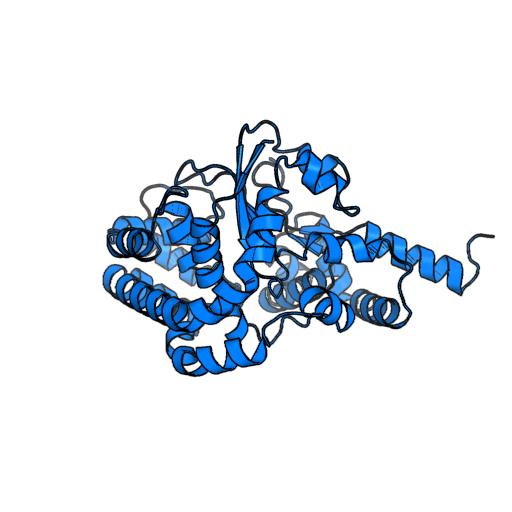597 1.00 80.56 285 LYS A CA 1
ATOM 2298 C C . LYS A 1 285 ? 12.887 1.741 15.075 1.00 80.56 285 LYS A C 1
ATOM 2300 O O . LYS A 1 285 ? 13.240 1.366 16.187 1.00 80.56 285 LYS A O 1
ATOM 2305 N N . THR A 1 286 ? 12.311 0.921 14.194 1.00 81.06 286 THR A N 1
ATOM 2306 C CA . THR A 1 286 ? 11.947 -0.484 14.464 1.00 81.06 286 THR A CA 1
ATOM 2307 C C . THR A 1 286 ? 13.072 -1.278 15.127 1.00 81.06 286 THR A C 1
ATOM 2309 O O . THR A 1 286 ? 12.823 -1.986 16.099 1.00 81.06 286 THR A O 1
ATOM 2312 N N . LYS A 1 287 ? 14.311 -1.114 14.647 1.00 80.31 287 LYS A N 1
ATOM 2313 C CA . LYS A 1 287 ? 15.494 -1.778 15.206 1.00 80.31 287 LYS A CA 1
ATOM 2314 C C . LYS A 1 287 ? 15.752 -1.377 16.663 1.00 80.31 287 LYS A C 1
ATOM 2316 O O . LYS A 1 287 ? 15.950 -2.236 17.515 1.00 80.31 287 LYS A O 1
ATOM 2321 N N . ASP A 1 288 ? 15.678 -0.084 16.963 1.00 85.31 288 ASP A N 1
ATOM 2322 C CA . ASP A 1 288 ? 15.924 0.438 18.309 1.00 85.31 288 ASP A CA 1
ATOM 2323 C C . ASP A 1 288 ? 14.800 0.011 19.276 1.00 85.31 288 ASP A C 1
ATOM 2325 O O . ASP A 1 288 ? 15.049 -0.285 20.448 1.00 85.31 288 ASP A O 1
ATOM 2329 N N . ILE A 1 289 ? 13.556 -0.088 18.782 1.00 89.12 289 ILE A N 1
ATOM 2330 C CA . ILE A 1 289 ? 12.418 -0.648 19.532 1.00 89.12 289 ILE A CA 1
ATOM 2331 C C . ILE A 1 289 ? 12.660 -2.128 19.845 1.00 89.12 289 ILE A C 1
ATOM 2333 O O . ILE A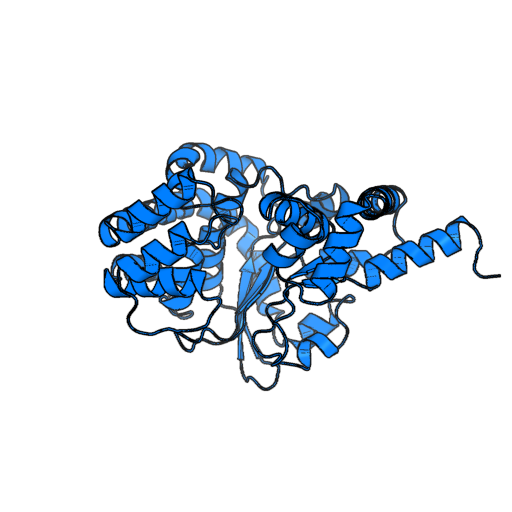 1 289 ? 12.465 -2.547 20.986 1.00 89.12 289 ILE A O 1
ATOM 2337 N N . ALA A 1 290 ? 13.090 -2.908 18.851 1.00 87.62 290 ALA A N 1
ATOM 2338 C CA . ALA A 1 290 ? 13.375 -4.333 18.991 1.00 87.62 290 ALA A CA 1
ATOM 2339 C C . ALA A 1 290 ? 14.456 -4.588 20.053 1.00 87.62 290 ALA A C 1
ATOM 2341 O O . ALA A 1 290 ? 14.248 -5.393 20.964 1.00 87.62 290 ALA A O 1
ATOM 2342 N N . GLU A 1 291 ? 15.556 -3.831 20.005 1.00 88.19 291 GLU A N 1
ATOM 2343 C CA . GLU A 1 291 ? 16.630 -3.888 21.002 1.00 88.19 291 GLU A CA 1
ATOM 2344 C C . GLU A 1 291 ? 16.129 -3.499 22.404 1.00 88.19 291 GLU A C 1
ATOM 2346 O O . GLU A 1 291 ? 16.334 -4.238 23.371 1.00 88.19 291 GLU A O 1
ATOM 2351 N N . THR A 1 292 ? 15.407 -2.378 22.517 1.00 93.38 292 THR A N 1
ATOM 2352 C CA . THR A 1 292 ? 14.905 -1.853 23.800 1.00 93.38 292 THR A CA 1
ATOM 2353 C C . THR A 1 292 ? 13.911 -2.805 24.464 1.00 93.38 292 THR A C 1
ATOM 2355 O O . THR A 1 292 ? 13.960 -3.024 25.677 1.00 93.38 292 THR A O 1
ATOM 2358 N N . LEU A 1 293 ? 12.997 -3.381 23.681 1.00 93.19 293 LEU A N 1
ATOM 2359 C CA . LEU A 1 293 ? 11.956 -4.278 24.177 1.00 93.19 293 LEU A CA 1
ATOM 2360 C C . LEU A 1 293 ? 12.379 -5.755 24.174 1.00 93.19 293 LEU A C 1
ATOM 2362 O O . LEU A 1 293 ? 11.575 -6.605 24.555 1.00 93.19 293 LEU A O 1
ATOM 2366 N N . LYS A 1 294 ? 13.631 -6.059 23.795 1.00 90.94 294 LYS A N 1
ATOM 2367 C CA . LYS A 1 294 ? 14.203 -7.415 23.718 1.00 90.94 294 LYS A CA 1
ATOM 2368 C C . LYS A 1 294 ? 13.345 -8.377 22.888 1.00 90.94 294 LYS A C 1
ATOM 2370 O O . LYS A 1 294 ? 13.043 -9.489 23.318 1.00 90.94 294 LYS A O 1
ATOM 2375 N N . MET A 1 295 ? 12.955 -7.939 21.697 1.00 89.44 295 MET A N 1
ATOM 2376 C CA . MET A 1 295 ? 12.200 -8.729 20.722 1.00 89.44 295 MET A CA 1
ATOM 2377 C C . MET A 1 295 ? 12.833 -8.627 19.336 1.00 89.44 295 MET A C 1
ATOM 2379 O O . MET A 1 295 ? 13.791 -7.889 19.138 1.00 89.44 295 MET A O 1
ATOM 2383 N N . THR A 1 296 ? 12.307 -9.366 18.363 1.00 77.38 296 THR A N 1
ATOM 2384 C CA . THR A 1 296 ? 12.751 -9.239 16.972 1.00 77.38 296 THR A CA 1
ATOM 2385 C C . THR A 1 296 ? 12.076 -8.043 16.301 1.00 77.38 296 THR A C 1
ATOM 2387 O O . THR A 1 296 ? 10.937 -7.698 16.615 1.00 77.38 296 THR A O 1
ATOM 2390 N N . SER A 1 297 ? 12.733 -7.438 15.315 1.00 72.44 297 SER A N 1
ATOM 2391 C CA . SER A 1 297 ? 12.120 -6.405 14.466 1.00 72.44 297 SER A CA 1
ATOM 2392 C C . SER A 1 297 ? 10.873 -6.910 13.724 1.00 72.44 297 SER A C 1
ATOM 2394 O O . SER A 1 297 ? 9.928 -6.150 13.505 1.00 72.44 297 SER A O 1
ATOM 2396 N N . ALA A 1 298 ? 10.818 -8.210 13.410 1.00 70.81 298 ALA A N 1
ATOM 2397 C CA . ALA A 1 298 ? 9.613 -8.864 12.901 1.00 70.81 298 ALA A CA 1
ATOM 2398 C C . ALA A 1 298 ? 8.458 -8.824 13.918 1.00 70.81 298 ALA A C 1
ATOM 2400 O O . ALA A 1 298 ? 7.327 -8.524 13.543 1.00 70.81 298 ALA A O 1
ATOM 2401 N N . ALA A 1 299 ? 8.731 -9.053 15.208 1.00 75.31 299 ALA A N 1
ATOM 2402 C CA . ALA A 1 299 ? 7.726 -8.922 16.262 1.00 75.31 299 ALA A CA 1
ATOM 2403 C C . ALA A 1 299 ? 7.260 -7.466 16.431 1.00 75.31 299 ALA A C 1
ATOM 2405 O O . ALA A 1 299 ? 6.062 -7.226 16.575 1.00 75.31 299 ALA A O 1
ATOM 2406 N N . VAL A 1 300 ? 8.170 -6.487 16.338 1.00 84.06 300 VAL A N 1
ATOM 2407 C CA . VAL A 1 300 ? 7.789 -5.062 16.317 1.00 84.06 300 VAL A CA 1
ATOM 2408 C C . VAL A 1 300 ? 6.851 -4.781 15.142 1.00 84.06 300 VAL A C 1
ATOM 2410 O O . VAL A 1 300 ? 5.781 -4.224 15.355 1.00 84.06 300 VAL A O 1
ATOM 2413 N N . SER A 1 301 ? 7.200 -5.236 13.934 1.00 75.81 301 SER A N 1
ATOM 2414 C CA . SER A 1 301 ? 6.385 -5.053 12.722 1.00 75.81 301 SER A CA 1
ATOM 2415 C C . SER A 1 301 ? 5.005 -5.700 12.852 1.00 75.81 301 SER A C 1
ATOM 2417 O O . SER A 1 301 ? 4.005 -5.088 12.495 1.00 75.81 301 SER A O 1
ATOM 2419 N N . TYR A 1 302 ? 4.921 -6.890 13.454 1.00 80.25 302 TYR A N 1
ATOM 2420 C CA . TYR A 1 302 ? 3.646 -7.535 13.774 1.00 80.25 302 TYR A CA 1
ATOM 2421 C C . TYR A 1 302 ? 2.768 -6.661 14.688 1.00 80.25 302 TYR A C 1
ATOM 2423 O O . TYR A 1 302 ? 1.581 -6.457 14.419 1.00 80.25 302 TYR A O 1
ATOM 2431 N N . HIS A 1 303 ? 3.344 -6.087 15.749 1.00 87.75 303 HIS A N 1
ATOM 2432 C CA . HIS A 1 303 ? 2.619 -5.161 16.621 1.00 87.75 303 HIS A CA 1
ATOM 2433 C C . HIS A 1 303 ? 2.214 -3.874 15.890 1.00 87.75 303 HIS A C 1
ATOM 2435 O O . HIS A 1 303 ? 1.076 -3.431 16.052 1.00 87.75 303 HIS A O 1
ATOM 2441 N N . THR A 1 304 ? 3.101 -3.306 15.069 1.00 85.19 304 THR A N 1
ATOM 2442 C CA . THR A 1 304 ? 2.826 -2.130 14.233 1.00 85.19 304 THR A CA 1
ATOM 2443 C C . THR A 1 304 ? 1.669 -2.380 13.274 1.00 85.19 304 THR A C 1
ATOM 2445 O O . THR A 1 304 ? 0.741 -1.578 13.240 1.00 85.19 304 THR A O 1
ATOM 2448 N N . ASN A 1 305 ? 1.662 -3.512 12.566 1.00 77.69 305 ASN A N 1
ATOM 2449 C CA . ASN A 1 305 ? 0.595 -3.870 11.632 1.00 77.69 305 ASN A CA 1
ATOM 2450 C C . ASN A 1 305 ? -0.744 -4.021 12.355 1.00 77.69 305 ASN A C 1
ATOM 2452 O O . ASN A 1 305 ? -1.757 -3.518 11.871 1.00 77.69 305 ASN A O 1
ATOM 2456 N N . LYS A 1 306 ? -0.766 -4.640 13.546 1.00 82.31 306 LYS A N 1
ATOM 2457 C CA . LYS A 1 306 ? -2.008 -4.764 14.324 1.00 82.31 306 LYS A CA 1
ATOM 2458 C C . LYS A 1 306 ? -2.533 -3.401 14.787 1.00 82.31 306 LYS A C 1
ATOM 2460 O O . LYS A 1 306 ? -3.741 -3.183 14.740 1.00 82.31 306 LYS A O 1
ATOM 2465 N N . LEU A 1 307 ? -1.647 -2.491 15.199 1.00 88.06 307 LEU A N 1
ATOM 2466 C CA . LEU A 1 307 ? -2.003 -1.113 15.555 1.00 88.06 307 LEU A CA 1
ATOM 2467 C C . LEU A 1 307 ? -2.527 -0.324 14.343 1.00 88.06 307 LEU A C 1
ATOM 2469 O O . LEU A 1 307 ? -3.565 0.323 14.445 1.00 88.06 307 LEU A O 1
ATOM 2473 N N . ALA A 1 308 ? -1.840 -0.403 13.203 1.00 79.50 308 ALA A N 1
ATOM 2474 C CA . ALA A 1 308 ? -2.204 0.309 11.980 1.00 79.50 308 ALA A CA 1
ATOM 2475 C C . ALA A 1 308 ? -3.521 -0.200 11.375 1.00 79.50 308 ALA A C 1
ATOM 2477 O O . ALA A 1 308 ? -4.390 0.596 11.033 1.00 79.50 308 ALA A O 1
ATOM 2478 N N . SER A 1 309 ? -3.725 -1.522 11.343 1.00 73.44 309 SER A N 1
ATOM 2479 C CA . SER A 1 309 ? -4.971 -2.135 10.847 1.00 73.44 309 SER A CA 1
ATOM 2480 C C . SER A 1 309 ? -6.194 -1.723 11.675 1.00 73.44 309 SER A C 1
ATOM 2482 O O . SER A 1 309 ? -7.305 -1.675 11.163 1.00 73.44 309 SER A O 1
ATOM 2484 N N . ASN A 1 310 ? -5.990 -1.383 12.952 1.00 78.69 310 ASN A N 1
ATOM 2485 C CA . ASN A 1 310 ? -7.038 -0.896 13.857 1.00 78.69 310 ASN A CA 1
ATOM 2486 C C . ASN A 1 310 ? -7.066 0.634 13.963 1.00 78.69 310 ASN A C 1
ATOM 2488 O O . ASN A 1 310 ? -7.624 1.175 14.912 1.00 78.69 310 ASN A O 1
ATOM 2492 N N . LEU A 1 311 ? -6.429 1.331 13.016 1.00 79.69 311 LEU A N 1
ATOM 2493 C CA . LEU A 1 311 ? -6.381 2.790 12.925 1.00 79.69 311 LEU A CA 1
ATOM 2494 C C . LEU A 1 311 ? -5.835 3.486 14.182 1.00 79.69 311 LEU A C 1
ATOM 2496 O O . LEU A 1 311 ? -6.023 4.687 14.325 1.00 79.69 311 LEU A O 1
ATOM 2500 N N . LEU A 1 312 ? -5.132 2.777 15.076 1.00 85.50 312 LEU A N 1
ATOM 2501 C CA . LEU A 1 312 ? -4.443 3.369 16.232 1.00 85.50 312 LEU A CA 1
ATOM 2502 C C . LEU A 1 312 ? -3.156 4.083 15.804 1.00 85.50 312 LEU A C 1
ATOM 2504 O O . LEU A 1 312 ? -2.732 5.047 16.446 1.00 85.50 312 LEU A O 1
ATOM 2508 N N . LEU A 1 313 ? -2.542 3.613 14.716 1.00 83.62 313 LEU A N 1
ATOM 2509 C CA . LEU A 1 313 ? -1.418 4.258 14.048 1.00 83.62 313 LEU A CA 1
ATOM 2510 C C . LEU A 1 313 ? -1.780 4.581 12.600 1.00 83.62 313 LEU A C 1
ATOM 2512 O O . LEU A 1 313 ? -2.340 3.747 11.896 1.00 83.62 313 LEU A O 1
ATOM 2516 N N . ILE A 1 314 ? -1.397 5.769 12.151 1.00 75.56 314 ILE A N 1
ATOM 2517 C CA . ILE A 1 314 ? -1.532 6.224 10.768 1.00 75.56 314 ILE A CA 1
ATOM 2518 C C . ILE A 1 314 ? -0.125 6.426 10.223 1.00 75.56 314 ILE A C 1
ATOM 2520 O O . ILE A 1 314 ? 0.697 7.093 10.852 1.00 75.56 314 ILE A O 1
ATOM 2524 N N . PHE A 1 315 ? 0.174 5.824 9.075 1.00 70.38 315 PHE A N 1
ATOM 2525 C CA . PHE A 1 315 ? 1.479 5.979 8.446 1.00 70.38 315 PHE A CA 1
ATOM 2526 C C . PHE A 1 315 ? 1.624 7.387 7.855 1.00 70.38 315 PHE A C 1
ATOM 2528 O O . PHE A 1 315 ? 0.749 7.862 7.132 1.00 70.38 315 PHE A O 1
ATOM 2535 N N . GLN A 1 316 ? 2.751 8.035 8.132 1.00 63.00 316 GLN A N 1
ATOM 2536 C CA . GLN A 1 316 ? 3.136 9.313 7.542 1.00 63.00 316 GLN A CA 1
ATOM 2537 C C . GLN A 1 316 ? 4.621 9.245 7.205 1.00 63.00 316 GLN A C 1
ATOM 2539 O O . GLN A 1 316 ? 5.419 8.903 8.066 1.00 63.00 316 GLN A O 1
ATOM 2544 N N . ASN A 1 317 ? 5.018 9.583 5.981 1.00 53.28 317 ASN A N 1
ATOM 2545 C CA . ASN A 1 317 ? 6.434 9.719 5.656 1.00 53.28 317 ASN A CA 1
ATOM 2546 C C . ASN A 1 317 ? 6.832 11.203 5.727 1.00 53.28 317 ASN A C 1
ATOM 2548 O O . ASN A 1 317 ? 6.668 11.929 4.748 1.00 53.28 317 ASN A O 1
ATOM 2552 N N . ASP A 1 318 ? 7.295 11.673 6.891 1.00 51.03 318 ASP A N 1
ATOM 2553 C CA . ASP A 1 318 ? 7.885 13.013 7.038 1.00 51.03 318 ASP A CA 1
ATOM 2554 C C . ASP A 1 318 ? 9.410 12.933 6.874 1.00 51.03 318 ASP A C 1
ATOM 2556 O O . ASP A 1 318 ? 10.147 12.670 7.821 1.00 51.03 318 ASP A O 1
ATOM 2560 N N . GLU A 1 319 ? 9.894 13.130 5.648 1.00 46.56 319 GLU A N 1
ATOM 2561 C CA . GLU A 1 319 ? 11.319 13.032 5.302 1.00 46.56 319 GLU A CA 1
ATOM 2562 C C . GLU A 1 319 ? 12.154 14.264 5.715 1.00 46.56 319 GLU A C 1
ATOM 2564 O O . GLU A 1 319 ? 13.360 14.314 5.435 1.00 46.56 319 GLU A O 1
ATOM 2569 N N . HIS A 1 320 ? 11.556 15.277 6.358 1.00 40.59 320 HIS A N 1
ATOM 2570 C CA . HIS A 1 320 ? 12.186 16.592 6.530 1.00 40.59 320 HIS A CA 1
ATOM 2571 C C . HIS A 1 320 ? 12.340 17.082 7.976 1.00 40.59 320 HIS A C 1
ATOM 2573 O O . HIS A 1 320 ? 12.961 18.134 8.176 1.00 40.59 320 HIS A O 1
ATOM 2579 N N . SER A 1 321 ? 11.918 16.324 8.997 1.00 39.88 321 SER A N 1
ATOM 2580 C CA . SER A 1 321 ? 12.377 16.617 10.358 1.00 39.88 321 SER A CA 1
ATOM 2581 C C . SER A 1 321 ? 13.892 16.353 10.452 1.00 39.88 321 SER A C 1
ATOM 2583 O O . SER A 1 321 ? 14.400 15.252 10.238 1.00 39.88 321 SER A O 1
ATOM 2585 N N . GLN A 1 322 ? 14.655 17.407 10.758 1.00 41.69 322 GLN A N 1
ATOM 2586 C CA . GLN A 1 322 ? 16.100 17.328 11.042 1.00 41.69 322 GLN A CA 1
ATOM 2587 C C . GLN A 1 322 ? 16.397 16.411 12.250 1.00 41.69 322 GLN A C 1
ATOM 2589 O O . GLN A 1 322 ? 17.527 15.967 12.441 1.00 41.69 322 GLN A O 1
ATOM 2594 N N . GLU A 1 323 ? 15.362 16.076 13.022 1.00 44.75 323 GLU A N 1
ATOM 2595 C CA . GLU A 1 323 ? 15.358 15.117 14.117 1.00 44.75 323 GLU A CA 1
ATOM 2596 C C . GLU A 1 323 ? 14.422 13.957 13.750 1.00 44.75 323 GLU A C 1
ATOM 2598 O O . GLU A 1 323 ? 13.215 14.106 13.861 1.00 44.75 323 GLU A O 1
ATOM 2603 N N . GLN A 1 324 ? 14.989 12.837 13.278 1.00 50.84 324 GLN A N 1
ATOM 2604 C CA . GLN A 1 324 ? 14.355 11.519 13.045 1.00 50.84 324 GLN A CA 1
ATOM 2605 C C . GLN A 1 324 ? 12.949 11.536 12.379 1.00 50.84 324 GLN A C 1
ATOM 2607 O O . GLN A 1 324 ? 11.971 11.873 13.043 1.00 50.84 324 GLN A O 1
ATOM 2612 N N . PRO A 1 325 ? 12.793 11.068 11.123 1.00 57.22 325 PRO A N 1
ATOM 2613 C CA . PRO A 1 325 ? 11.493 11.067 10.446 1.00 57.22 325 PRO A CA 1
ATOM 2614 C C . PRO A 1 325 ? 10.457 10.261 11.248 1.00 57.22 325 PRO A C 1
ATOM 2616 O O . PRO A 1 325 ? 10.643 9.062 11.494 1.00 57.22 325 PRO A O 1
ATOM 2619 N N . ILE A 1 326 ? 9.367 10.905 11.677 1.00 57.00 326 ILE A N 1
ATOM 2620 C CA . ILE A 1 326 ? 8.267 10.219 12.363 1.00 57.00 326 ILE A CA 1
ATOM 2621 C C . ILE A 1 326 ? 7.458 9.475 11.303 1.00 57.00 326 ILE A C 1
ATOM 2623 O O . ILE A 1 326 ? 6.758 10.090 10.508 1.00 57.00 326 ILE A O 1
ATOM 2627 N N . LYS A 1 327 ? 7.558 8.141 11.304 1.00 67.12 327 LYS A N 1
ATOM 2628 C CA . LYS A 1 327 ? 6.868 7.274 10.331 1.00 67.12 327 LYS A CA 1
ATOM 2629 C C . LYS A 1 327 ? 5.401 6.991 10.656 1.00 67.12 327 LYS A C 1
ATOM 2631 O O . LYS A 1 327 ? 4.649 6.528 9.802 1.00 67.12 327 LYS A O 1
ATOM 2636 N N . TYR A 1 328 ? 5.011 7.187 11.913 1.00 75.25 328 TYR A N 1
ATOM 2637 C CA . TYR A 1 328 ? 3.692 6.819 12.410 1.00 75.25 328 TYR A CA 1
ATOM 2638 C C . TYR A 1 328 ? 3.150 7.892 13.345 1.00 75.25 328 TYR A C 1
ATOM 2640 O O . TYR A 1 328 ? 3.771 8.217 14.358 1.00 75.25 328 TYR A O 1
ATOM 2648 N N . LEU A 1 329 ? 1.956 8.384 13.036 1.00 77.81 329 LEU A N 1
ATOM 2649 C CA . LEU A 1 329 ? 1.165 9.212 13.930 1.00 77.81 329 LEU A CA 1
ATOM 2650 C C . LEU A 1 329 ? 0.214 8.342 14.740 1.00 77.81 329 LEU A C 1
ATOM 2652 O O . LEU A 1 329 ? -0.391 7.406 14.224 1.00 77.81 329 LEU A O 1
ATOM 2656 N N . VAL A 1 330 ? 0.043 8.686 16.012 1.00 83.56 330 VAL A N 1
ATOM 2657 C CA . VAL A 1 330 ? -1.051 8.142 16.816 1.00 83.56 330 VAL A CA 1
ATOM 2658 C C . VAL A 1 330 ? -2.346 8.806 16.378 1.00 83.56 330 VAL A C 1
ATOM 2660 O O . VAL A 1 330 ? -2.432 10.035 16.371 1.00 83.56 330 VAL A O 1
ATOM 2663 N N . ASN A 1 331 ? -3.359 8.000 16.075 1.00 81.56 331 ASN A N 1
ATOM 2664 C CA . ASN A 1 331 ? -4.711 8.504 15.897 1.00 81.56 331 ASN A CA 1
ATOM 2665 C C . ASN A 1 331 ? -5.239 8.958 17.264 1.00 81.56 331 ASN A C 1
ATOM 2667 O O . ASN A 1 331 ? -5.510 8.147 18.148 1.00 81.56 331 ASN A O 1
ATOM 2671 N N . LYS A 1 332 ? -5.289 10.270 17.495 1.00 83.31 332 LYS A N 1
ATOM 2672 C CA . LYS A 1 332 ? -5.695 10.817 18.796 1.00 83.31 332 LYS A CA 1
ATOM 2673 C C . LYS A 1 332 ? -7.201 10.737 18.995 1.00 83.31 332 LYS A C 1
ATOM 2675 O O . LYS A 1 332 ? -7.635 10.630 20.137 1.00 83.31 332 LYS A O 1
ATOM 2680 N N . ASP A 1 333 ? -7.983 10.764 17.926 1.00 78.12 333 ASP A N 1
ATOM 2681 C CA . ASP A 1 333 ? -9.440 10.809 18.028 1.00 78.12 333 ASP A CA 1
ATOM 2682 C C . ASP A 1 333 ? -10.017 9.456 18.406 1.00 78.12 333 ASP A C 1
ATOM 2684 O O . ASP A 1 333 ? -10.856 9.401 19.296 1.00 78.12 333 ASP A O 1
ATOM 2688 N N . ILE A 1 334 ? -9.461 8.354 17.893 1.00 82.56 334 ILE A N 1
ATOM 2689 C CA . ILE A 1 334 ? -9.845 7.017 18.371 1.00 82.56 334 ILE A CA 1
ATOM 2690 C C . ILE A 1 334 ? -9.499 6.818 19.861 1.00 82.56 334 ILE A C 1
ATOM 2692 O O . ILE A 1 334 ? -10.255 6.187 20.596 1.00 82.56 334 ILE A O 1
ATOM 2696 N N . LEU A 1 335 ? -8.391 7.403 20.344 1.00 87.50 335 LEU A N 1
ATOM 2697 C CA . LEU A 1 335 ? -8.041 7.379 21.770 1.00 87.50 335 LEU A CA 1
ATOM 2698 C C . LEU A 1 335 ? -8.981 8.252 22.608 1.00 87.50 335 LEU A C 1
ATOM 2700 O O . LEU A 1 335 ? -9.373 7.846 23.698 1.00 87.50 335 LEU A O 1
ATOM 2704 N N . ARG A 1 336 ? -9.360 9.434 22.109 1.00 86.75 336 ARG A N 1
ATOM 2705 C CA . ARG A 1 336 ? -10.354 10.299 22.762 1.00 86.75 336 ARG A CA 1
ATOM 2706 C C . ARG A 1 336 ? -11.718 9.627 22.816 1.00 86.75 336 ARG A C 1
ATOM 2708 O O . ARG A 1 336 ? -12.333 9.651 23.870 1.00 86.75 336 ARG A O 1
ATOM 2715 N N . ALA A 1 337 ? -12.147 8.974 21.739 1.00 83.69 337 ALA A N 1
ATOM 2716 C CA . ALA A 1 337 ? -13.397 8.229 21.694 1.00 83.69 337 ALA A CA 1
ATOM 2717 C C . ALA A 1 337 ? -13.402 7.073 22.711 1.00 83.69 337 ALA A C 1
ATOM 2719 O O . ALA A 1 337 ? -14.397 6.870 23.402 1.00 83.69 337 ALA A O 1
ATOM 2720 N N . LEU A 1 338 ? -12.279 6.354 22.868 1.00 89.12 338 LEU A N 1
ATOM 2721 C CA . LEU A 1 338 ? -12.119 5.316 23.899 1.00 89.12 338 LEU A CA 1
ATOM 2722 C C . LEU A 1 338 ? -12.265 5.877 25.316 1.00 89.12 338 LEU A C 1
ATOM 2724 O O . LEU A 1 338 ? -12.963 5.287 26.140 1.00 89.12 338 LEU A O 1
ATOM 2728 N N . ILE A 1 339 ? -11.605 7.005 25.592 1.00 90.94 339 ILE A N 1
ATOM 2729 C CA . ILE A 1 339 ? -11.687 7.690 26.887 1.00 90.94 339 ILE A CA 1
ATOM 2730 C C . ILE A 1 339 ? -13.120 8.166 27.134 1.00 90.94 339 ILE A C 1
ATOM 2732 O O . ILE A 1 339 ? -13.687 7.844 28.169 1.00 90.94 339 ILE A O 1
ATOM 2736 N N . GLN A 1 340 ? -13.736 8.835 26.161 1.00 88.44 340 GLN A N 1
ATOM 2737 C CA . GLN A 1 340 ? -15.101 9.346 26.262 1.00 88.44 340 GLN A CA 1
ATOM 2738 C C . GLN A 1 340 ? -16.123 8.225 26.481 1.00 88.44 340 GLN A C 1
ATOM 2740 O O . GLN A 1 340 ? -17.084 8.401 27.230 1.00 88.44 340 GLN A O 1
ATOM 2745 N N . LYS A 1 341 ? -15.924 7.057 25.856 1.00 89.75 341 LYS A N 1
ATOM 2746 C CA . LYS A 1 341 ? -16.766 5.885 26.104 1.00 89.75 341 LYS A CA 1
ATOM 2747 C C . LYS A 1 341 ? -16.622 5.379 27.535 1.00 89.75 341 LYS A C 1
ATOM 2749 O O . LYS A 1 341 ? -17.637 5.170 28.181 1.00 89.75 341 LYS A O 1
ATOM 2754 N N . LEU A 1 342 ? -15.400 5.257 28.059 1.00 92.19 342 LEU A N 1
ATOM 2755 C CA . LEU A 1 342 ? -15.187 4.920 29.473 1.00 92.19 342 LEU A CA 1
ATOM 2756 C C . LEU A 1 342 ? -15.834 5.949 30.405 1.00 92.19 342 LEU A C 1
ATOM 2758 O O . LEU A 1 342 ? -16.498 5.573 31.364 1.00 92.19 342 LEU A O 1
ATOM 2762 N N . GLU A 1 343 ? -15.664 7.239 30.120 1.00 92.62 343 GLU A N 1
ATOM 2763 C CA . GLU A 1 343 ? -16.277 8.310 30.905 1.00 92.62 343 GLU A CA 1
ATOM 2764 C C . GLU A 1 343 ? -17.805 8.226 30.892 1.00 92.62 343 GLU A C 1
ATOM 2766 O O . GLU A 1 343 ? -18.429 8.421 31.928 1.00 92.62 343 GLU A O 1
ATOM 2771 N N . THR A 1 344 ? -18.402 7.898 29.745 1.00 90.25 344 THR A N 1
ATOM 2772 C CA . THR A 1 344 ? -19.858 7.763 29.593 1.00 90.25 344 THR A CA 1
ATOM 2773 C C . THR A 1 344 ? -20.384 6.490 30.261 1.00 90.25 344 THR A C 1
ATOM 2775 O O . THR A 1 344 ? -21.358 6.551 31.003 1.00 90.25 344 THR A O 1
ATOM 2778 N N . ASP A 1 345 ? -19.741 5.343 30.027 1.00 91.50 345 ASP A N 1
ATOM 2779 C CA . ASP A 1 345 ? -20.182 4.033 30.524 1.00 91.50 345 ASP A CA 1
ATOM 2780 C C . ASP A 1 345 ? -20.089 3.934 32.060 1.00 91.50 345 ASP A C 1
ATOM 2782 O O . ASP A 1 345 ? -20.850 3.188 32.680 1.00 91.50 345 ASP A O 1
ATOM 2786 N N . PHE A 1 346 ? -19.163 4.680 32.675 1.00 93.88 346 PHE A N 1
ATOM 2787 C CA . PHE A 1 346 ? -18.923 4.684 34.123 1.00 93.88 346 PHE A CA 1
ATOM 2788 C C . PHE A 1 346 ? -19.292 5.997 34.826 1.00 93.88 346 PHE A C 1
ATOM 2790 O O . PHE A 1 346 ? -19.036 6.109 36.023 1.00 93.88 346 PHE A O 1
ATOM 2797 N N . ASP A 1 347 ? -19.878 6.961 34.111 1.00 91.31 347 ASP A N 1
ATOM 2798 C CA . ASP A 1 347 ? -20.277 8.274 34.640 1.00 91.31 347 ASP A CA 1
ATOM 2799 C C . ASP A 1 347 ? -19.125 9.022 35.346 1.00 91.31 347 ASP A C 1
ATOM 2801 O O . ASP A 1 347 ? -19.231 9.485 36.477 1.00 91.31 347 ASP A O 1
ATOM 2805 N N . LEU A 1 348 ? -17.960 9.092 34.690 1.00 90.25 348 LEU A N 1
ATOM 2806 C CA . LEU A 1 348 ? -16.730 9.662 35.272 1.00 90.25 348 LEU A CA 1
ATOM 2807 C C . LEU A 1 348 ? -16.613 11.186 35.110 1.00 90.25 348 LEU A C 1
ATOM 2809 O O . LEU A 1 348 ? -15.606 11.759 35.523 1.00 90.25 348 LEU A O 1
ATOM 2813 N N . ASN A 1 349 ? -17.602 11.832 34.489 1.00 79.56 349 ASN A N 1
ATOM 2814 C CA . ASN A 1 349 ? -17.600 13.268 34.184 1.00 79.56 349 ASN A CA 1
ATOM 2815 C C . ASN A 1 349 ? -18.225 14.139 35.296 1.00 79.56 349 ASN A C 1
ATOM 2817 O O . ASN A 1 349 ? -18.574 15.293 35.032 1.00 79.56 349 ASN A O 1
ATOM 2821 N N . GLU A 1 350 ? -18.373 13.596 36.510 1.00 55.47 350 GLU A N 1
ATOM 2822 C CA . GLU A 1 350 ? -18.884 14.299 37.701 1.00 55.47 350 GLU A CA 1
ATOM 2823 C C . GLU A 1 350 ? -17.872 15.241 38.376 1.00 55.47 350 GLU A C 1
ATOM 2825 O O . GLU A 1 350 ? -16.688 14.861 38.558 1.00 55.47 350 GLU A O 1
#

pLDDT: mean 82.35, std 13.15, range [39.88, 97.19]

Foldseek 3Di:
DWEDEQLQLLVQLQLLCLLCVVVCPPLPQDPVLCCLLPPPQPDDPVVLNVLCVVCNVLSVLQDDNQFDRLSNQLLVQFPDSPDDDPVRSLVRQLPDDLQSSLQSLVCRLVVLDDDPDQDLVNSLVSLVVVPFRDDPVRSVSVNCCSVVVNVSSVSVSVSSVSSCVSCVVSCVSQSVLQVVLSVQRTDPVSLQVLFPLDDPVVCVQPVVDDYEYEREYESNDLDFAWAQQRNNRRDHIYTYDYSSNSVVRCCLVPQDDPVLLVLVCVLCVPPLLVQLLVCLQVLHDLVNSCVVSVHGSVVSVVSVSSCVSSVQWDAYAPPPDPPHTRGIHGRVSNVVSSVVNVCVVVVVPD

Secondary structure (DSSP, 8-state):
-EEEE-HHHHHHHHHHHGGGGGT-TT----HHHHHHHHTT-SS-HHHHHHHHGGGHHHHHHH--TTS--HHHHHHHHHS-TT--SHHHHHHHHHT--HHHHHHHHHHHHTTT---SS--HHHHHHHHHH-TTTS-HHHHHHHHHHHHSHHHHHHHHHHHHHHHHHHHHHHHHHTHHHHHHHHHH--BHHHHHTT-TT--GGGGTTTTTSSEEEEEEEPTT---EEEE---TTT-PPEEEEEETTHHHHHHGGGSPPPHHHHHHHHHHHT-HHHHHHHHHHTTT--HHHHHHHHTS-HHHHHHHHHHHHHTTSEEE---TT-SS----EEE-HHHHHHHHHHHHHHTTTT-